Protein AF-0000000072803831 (afdb_homodimer)

pLDDT: mean 96.1, std 8.54, range [33.94, 98.94]

Structure (mmCIF, N/CA/C/O backbone):
data_AF-0000000072803831-model_v1
#
loop_
_entity.id
_entity.type
_entity.pdbx_description
1 polymer 'Phosphoribosyl-ATP pyrophosphatase'
#
loop_
_atom_site.group_PDB
_atom_site.id
_atom_site.type_symbol
_atom_site.label_atom_id
_atom_site.label_alt_id
_atom_site.label_comp_id
_atom_site.label_asym_id
_atom_site.label_entity_id
_atom_site.label_seq_id
_atom_site.pdbx_PDB_ins_code
_atom_site.Cartn_x
_atom_site.Cartn_y
_atom_site.Cartn_z
_atom_site.occupancy
_atom_site.B_iso_or_equiv
_atom_site.auth_seq_id
_atom_site.auth_comp_id
_atom_site.auth_asym_id
_atom_site.auth_atom_id
_atom_site.pdbx_PDB_model_num
ATOM 1 N N . MET A 1 1 ? -7.41 8.625 -17.062 1 33.94 1 MET A N 1
ATOM 2 C CA . MET A 1 1 ? -7.566 7.527 -16.109 1 33.94 1 MET A CA 1
ATOM 3 C C . MET A 1 1 ? -6.41 7.496 -15.125 1 33.94 1 MET A C 1
ATOM 5 O O . MET A 1 1 ? -6.613 7.266 -13.93 1 33.94 1 MET A O 1
ATOM 9 N N . ASP A 1 2 ? -5.031 7.48 -16.078 1 48.78 2 ASP A N 1
ATOM 10 C CA . ASP A 1 2 ? -3.848 6.91 -15.43 1 48.78 2 ASP A CA 1
ATOM 11 C C . ASP A 1 2 ? -3.475 7.699 -14.172 1 48.78 2 ASP A C 1
ATOM 13 O O . ASP A 1 2 ? -2.936 7.137 -13.219 1 48.78 2 ASP A O 1
ATOM 17 N N . GLU A 1 3 ? -3.475 9.047 -13.773 1 76.81 3 GLU A N 1
ATOM 18 C CA . GLU A 1 3 ? -2.469 9.289 -12.742 1 76.81 3 GLU A CA 1
ATOM 19 C C . GLU A 1 3 ? -3.109 9.391 -11.359 1 76.81 3 GLU A C 1
ATOM 21 O O . GLU A 1 3 ? -3.174 10.469 -10.773 1 76.81 3 GLU A O 1
ATOM 26 N N . THR A 1 4 ? -3.73 8.203 -10.914 1 88.31 4 THR A N 1
ATOM 27 C CA . THR A 1 4 ? -4.484 8.172 -9.664 1 88.31 4 THR A CA 1
ATOM 28 C C . THR A 1 4 ? -3.582 8.523 -8.477 1 88.31 4 THR A C 1
ATOM 30 O O . THR A 1 4 ? -3.912 9.391 -7.676 1 88.31 4 THR A O 1
ATOM 33 N N . LEU A 1 5 ? -2.42 7.984 -8.438 1 94.69 5 LEU A N 1
ATOM 34 C CA . LEU A 1 5 ? -1.525 8.219 -7.309 1 94.69 5 LEU A CA 1
ATOM 35 C C . LEU A 1 5 ? -0.997 9.648 -7.316 1 94.69 5 LEU A C 1
ATOM 37 O O . LEU A 1 5 ? -0.894 10.281 -6.266 1 94.69 5 LEU A O 1
ATOM 41 N N . GLU A 1 6 ? -0.727 10.109 -8.469 1 94.56 6 GLU A N 1
ATOM 42 C CA . GLU A 1 6 ? -0.228 11.477 -8.594 1 94.56 6 GLU A CA 1
ATOM 43 C C . GLU A 1 6 ? -1.273 12.492 -8.141 1 94.56 6 GLU A C 1
ATOM 45 O O . GLU A 1 6 ? -0.954 13.445 -7.426 1 94.56 6 GLU A O 1
ATOM 50 N N . GLU A 1 7 ? -2.434 12.305 -8.578 1 94.94 7 GLU A N 1
ATOM 51 C CA . GLU A 1 7 ? -3.514 13.211 -8.203 1 94.94 7 GLU A CA 1
ATOM 52 C C . GLU A 1 7 ? -3.783 13.164 -6.703 1 94.94 7 GLU A C 1
ATOM 54 O O . GLU A 1 7 ? -3.975 14.195 -6.066 1 94.94 7 GLU A O 1
ATOM 59 N N . LEU A 1 8 ? -3.824 11.969 -6.234 1 96.81 8 LEU A N 1
ATOM 60 C CA . LEU A 1 8 ? -4.07 11.805 -4.809 1 96.81 8 LEU A CA 1
ATOM 61 C C . LEU A 1 8 ? -2.953 12.438 -3.984 1 96.81 8 LEU A C 1
ATOM 63 O O . LEU A 1 8 ? -3.217 13.102 -2.977 1 96.81 8 LEU A O 1
ATOM 67 N N . PHE A 1 9 ? -1.71 12.266 -4.41 1 97.69 9 PHE A N 1
ATOM 68 C CA . PHE A 1 9 ? -0.583 12.852 -3.693 1 97.69 9 PHE A CA 1
ATOM 69 C C . PHE A 1 9 ? -0.643 14.367 -3.738 1 97.69 9 PHE A C 1
ATOM 71 O O . PHE A 1 9 ? -0.333 15.039 -2.748 1 97.69 9 PHE A O 1
ATOM 78 N N . ALA A 1 10 ? -1.049 14.883 -4.844 1 97.62 10 ALA A N 1
ATOM 79 C CA . ALA A 1 10 ? -1.198 16.328 -4.969 1 97.62 10 ALA A CA 1
ATOM 80 C C . ALA A 1 10 ? -2.24 16.859 -3.986 1 97.62 10 ALA A C 1
ATOM 82 O O . ALA A 1 10 ? -2.057 17.938 -3.395 1 97.62 10 ALA A O 1
ATOM 83 N N . VAL A 1 11 ? -3.291 16.156 -3.85 1 97.5 11 VAL A N 1
ATOM 84 C CA . VAL A 1 11 ? -4.328 16.531 -2.896 1 97.5 11 VAL A CA 1
ATOM 85 C C . VAL A 1 11 ? -3.764 16.5 -1.478 1 97.5 11 VAL A C 1
ATOM 87 O O . VAL A 1 11 ? -3.994 17.422 -0.69 1 97.5 11 VAL A O 1
ATOM 90 N N . ILE A 1 12 ? -3.051 15.477 -1.126 1 98.31 12 ILE A N 1
ATOM 91 C CA . ILE A 1 12 ? -2.449 15.312 0.193 1 98.31 12 ILE A CA 1
ATOM 92 C C . ILE A 1 12 ? -1.507 16.484 0.476 1 98.31 12 ILE A C 1
ATOM 94 O O . ILE A 1 12 ? -1.551 17.078 1.556 1 98.31 12 ILE A O 1
ATOM 98 N N . GLU A 1 13 ? -0.724 16.844 -0.528 1 98.5 13 GLU A N 1
ATOM 99 C CA . GLU A 1 13 ? 0.199 17.969 -0.377 1 98.5 13 GLU A CA 1
ATOM 100 C C . GLU A 1 13 ? -0.554 19.281 -0.178 1 98.5 13 GLU A C 1
ATOM 102 O O . GLU A 1 13 ? -0.141 20.125 0.621 1 98.5 13 GLU A O 1
ATOM 107 N N . ASP A 1 14 ? -1.568 19.391 -0.88 1 98.44 14 ASP A N 1
ATOM 108 C CA . ASP A 1 14 ? -2.396 20.578 -0.734 1 98.44 14 ASP A CA 1
ATOM 109 C C . ASP A 1 14 ? -2.98 20.672 0.674 1 98.44 14 ASP A C 1
ATOM 111 O O . ASP A 1 14 ? -2.982 21.75 1.278 1 98.44 14 ASP A O 1
ATOM 115 N N . ARG A 1 15 ? -3.488 19.578 1.161 1 98.38 15 ARG A N 1
ATOM 116 C CA . ARG A 1 15 ? -4.078 19.547 2.496 1 98.38 15 ARG A CA 1
ATOM 117 C C . ARG A 1 15 ? -3.025 19.828 3.564 1 98.38 15 ARG A C 1
ATOM 119 O O . ARG A 1 15 ? -3.326 20.406 4.605 1 98.38 15 ARG A O 1
ATOM 126 N N . LYS A 1 16 ? -1.869 19.359 3.344 1 98.25 16 LYS A N 1
ATOM 127 C CA . LYS A 1 16 ? -0.747 19.641 4.238 1 98.25 16 LYS A CA 1
ATOM 128 C C . LYS A 1 16 ? -0.465 21.125 4.32 1 98.25 16 LYS A C 1
ATOM 130 O O . LYS A 1 16 ? -0.16 21.656 5.395 1 98.25 16 LYS A O 1
ATOM 135 N N . GLU A 1 17 ? -0.587 21.719 3.205 1 98.25 17 GLU A N 1
ATOM 136 C CA . GLU A 1 17 ? -0.246 23.141 3.109 1 98.25 17 GLU A CA 1
ATOM 137 C C . GLU A 1 17 ? -1.381 24.016 3.631 1 98.25 17 GLU A C 1
ATOM 139 O O . GLU A 1 17 ? -1.143 24.969 4.363 1 98.25 17 GLU A O 1
ATOM 144 N N . THR A 1 18 ? -2.621 23.656 3.305 1 98.38 18 THR A N 1
ATOM 145 C CA . THR A 1 18 ? -3.748 24.547 3.553 1 98.38 18 THR A CA 1
ATOM 146 C C . THR A 1 18 ? -4.438 24.188 4.867 1 98.38 18 THR A C 1
ATOM 148 O O . THR A 1 18 ? -5.176 25 5.426 1 98.38 18 THR A O 1
ATOM 151 N N . LEU A 1 19 ? -4.418 23 5.344 1 98 19 LEU A N 1
ATOM 152 C CA . LEU A 1 19 ? -4.938 22.469 6.602 1 98 19 LEU A CA 1
ATOM 153 C C . LEU A 1 19 ? -6.395 22.875 6.801 1 98 19 LEU A C 1
ATOM 155 O O . LEU A 1 19 ? -6.758 23.406 7.855 1 98 19 LEU A O 1
ATOM 159 N N . PRO A 1 20 ? -7.191 22.562 5.836 1 97.62 20 PRO A N 1
ATOM 160 C CA . PRO A 1 20 ? -8.594 22.922 6.039 1 97.62 20 PRO A CA 1
ATOM 161 C C . PRO A 1 20 ? -9.219 22.188 7.23 1 97.62 20 PRO A C 1
ATOM 163 O O . PRO A 1 20 ? -8.914 21.016 7.477 1 97.62 20 PRO A O 1
ATOM 166 N N . GLU A 1 21 ? -10.109 22.75 8.031 1 95.19 21 GLU A N 1
ATOM 167 C CA . GLU A 1 21 ? -10.648 22.266 9.297 1 95.19 21 GLU A CA 1
ATOM 168 C C . GLU A 1 21 ? -11.453 20.984 9.102 1 95.19 21 GLU A C 1
ATOM 170 O O . GLU A 1 21 ? -11.406 20.078 9.938 1 95.19 21 GLU A O 1
ATOM 175 N N . ASP A 1 22 ? -12.133 20.734 8.016 1 94.5 22 ASP A N 1
ATOM 176 C CA . ASP A 1 22 ? -13.008 19.578 7.844 1 94.5 22 ASP A CA 1
ATOM 177 C C . ASP A 1 22 ? -12.352 18.516 6.957 1 94.5 22 ASP A C 1
ATOM 179 O O . ASP A 1 22 ? -13.039 17.703 6.344 1 94.5 22 ASP A O 1
ATOM 183 N N . SER A 1 23 ? -11.062 18.562 7.066 1 95.69 23 SER A N 1
ATOM 184 C CA . SER A 1 23 ? -10.32 17.625 6.234 1 95.69 23 SER A CA 1
ATOM 185 C C . SER A 1 23 ? -9.68 16.531 7.078 1 95.69 23 SER A C 1
ATOM 187 O O . SER A 1 23 ? -8.883 16.828 7.977 1 95.69 23 SER A O 1
ATOM 189 N N . TYR A 1 24 ? -10.039 15.32 6.777 1 97.12 24 TYR A N 1
ATOM 190 C CA . TYR A 1 24 ? -9.414 14.18 7.438 1 97.12 24 TYR A CA 1
ATOM 191 C C . TYR A 1 24 ? -7.906 14.18 7.227 1 97.12 24 TYR A C 1
ATOM 193 O O . TYR A 1 24 ? -7.141 13.977 8.172 1 97.12 24 TYR A O 1
ATOM 201 N N . THR A 1 25 ? -7.477 14.43 5.977 1 98 25 THR A N 1
ATOM 202 C CA . THR A 1 25 ? -6.051 14.469 5.66 1 98 25 THR A CA 1
ATOM 203 C C . THR A 1 25 ? -5.344 15.539 6.488 1 98 25 THR A C 1
ATOM 205 O O . THR A 1 25 ? -4.289 15.281 7.066 1 98 25 THR A O 1
ATOM 208 N N . ALA A 1 26 ? -5.922 16.703 6.531 1 98.06 26 ALA A N 1
ATOM 209 C CA . ALA A 1 26 ? -5.336 17.797 7.316 1 98.06 26 ALA A CA 1
ATOM 210 C C . ALA A 1 26 ? -5.199 17.391 8.781 1 98.06 26 ALA A C 1
ATOM 212 O O . ALA A 1 26 ? -4.211 17.734 9.438 1 98.06 26 ALA A O 1
ATOM 213 N N . SER A 1 27 ? -6.188 16.625 9.297 1 98.25 27 SER A N 1
ATOM 214 C CA . SER A 1 27 ? -6.168 16.234 10.703 1 98.25 27 SER A CA 1
ATOM 215 C C . SER A 1 27 ? -5.004 15.289 10.992 1 98.25 27 SER A C 1
ATOM 217 O O . SER A 1 27 ? -4.5 15.242 12.117 1 98.25 27 SER A O 1
ATOM 219 N N . LEU A 1 28 ? -4.566 14.547 9.992 1 98.25 28 LEU A N 1
ATOM 220 C CA . LEU A 1 28 ? 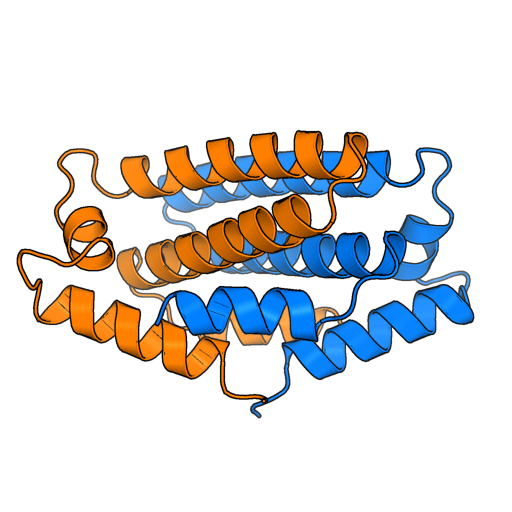-3.43 13.648 10.172 1 98.25 28 LEU A CA 1
ATOM 221 C C . LEU A 1 28 ? -2.137 14.438 10.336 1 98.25 28 LEU A C 1
ATOM 223 O O . LEU A 1 28 ? -1.258 14.047 11.109 1 98.25 28 LEU A O 1
ATOM 227 N N . PHE A 1 29 ? -2.084 15.555 9.695 1 98.31 29 PHE A N 1
ATOM 228 C CA . PHE A 1 29 ? -0.875 16.375 9.742 1 98.31 29 PHE A CA 1
ATOM 229 C C . PHE A 1 29 ? -0.816 17.188 11.023 1 98.31 29 PHE A C 1
ATOM 231 O O . PHE A 1 29 ? 0.261 17.609 11.453 1 98.31 29 PHE A O 1
ATOM 238 N N . THR A 1 30 ? -2.021 17.344 11.578 1 97.94 30 THR A N 1
ATOM 239 C CA . THR A 1 30 ? -2.064 18.172 12.773 1 97.94 30 THR A CA 1
ATOM 240 C C . THR A 1 30 ? -2.285 17.328 14.023 1 97.94 30 THR A C 1
ATOM 242 O O . THR A 1 30 ? -2.371 17.844 15.133 1 97.94 30 THR A O 1
ATOM 245 N N . HIS A 1 31 ? -2.383 16.031 13.812 1 97.75 31 HIS A N 1
ATOM 246 C CA . HIS A 1 31 ? -2.629 15.133 14.93 1 97.75 31 HIS A CA 1
ATOM 247 C C . HIS A 1 31 ? -1.543 15.266 15.992 1 97.75 31 HIS A C 1
ATOM 249 O O . HIS A 1 31 ? -0.361 15.398 15.664 1 97.75 31 HIS A O 1
ATOM 255 N N . GLU A 1 32 ? -1.923 15.141 17.234 1 97.88 3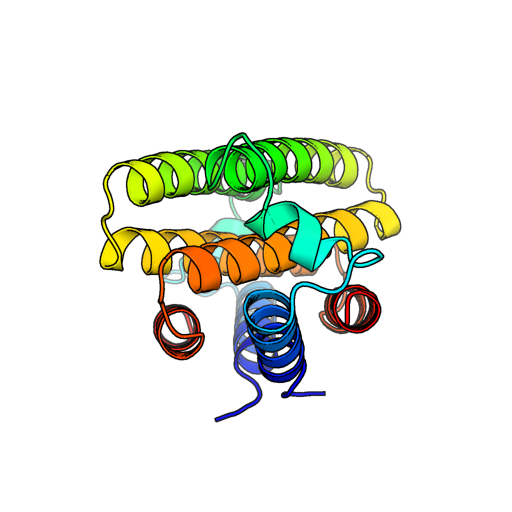2 GLU A N 1
ATOM 256 C CA . GLU A 1 32 ? -0.998 15.328 18.344 1 97.88 32 GLU A CA 1
ATOM 257 C C . GLU A 1 32 ? 0.069 14.234 18.375 1 97.88 32 GLU A C 1
ATOM 259 O O . GLU A 1 32 ? 1.189 14.469 18.828 1 97.88 32 GLU A O 1
ATOM 264 N N . LYS A 1 33 ? -0.188 13.055 17.844 1 98.06 33 LYS A N 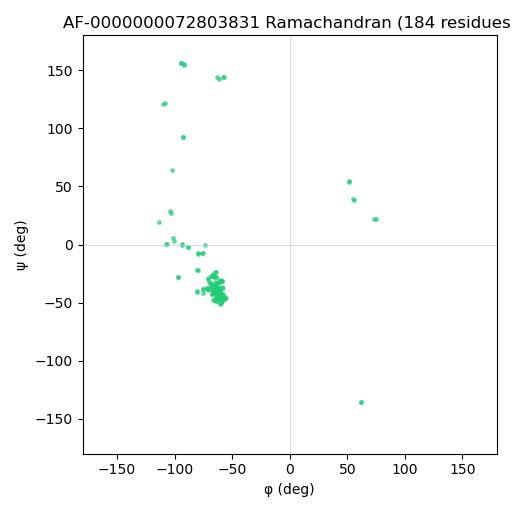1
ATOM 265 C CA . LYS A 1 33 ? 0.75 11.938 17.828 1 98.06 33 LYS A CA 1
ATOM 266 C C . LYS A 1 33 ? 1.783 12.102 16.719 1 98.06 33 LYS A C 1
ATOM 268 O O . LYS A 1 33 ? 2.715 11.305 16.609 1 98.06 33 LYS A O 1
ATOM 273 N N . GLY A 1 34 ? 1.555 13.094 15.891 1 96.88 34 GLY A N 1
ATOM 274 C CA . GLY A 1 34 ? 2.443 13.242 14.742 1 96.88 34 GLY A CA 1
ATOM 275 C C . GLY A 1 34 ? 2.414 12.055 13.805 1 96.88 34 GLY A C 1
ATOM 276 O O . GLY A 1 34 ? 1.341 11.539 13.477 1 96.88 34 GLY A O 1
ATOM 277 N N . GLU A 1 35 ? 3.611 11.625 13.375 1 97.94 35 GLU A N 1
ATOM 278 C CA . GLU A 1 35 ? 3.727 10.531 12.414 1 97.94 35 GLU A CA 1
ATOM 279 C C . GLU A 1 35 ? 3.201 9.227 12.992 1 97.94 35 GLU A C 1
ATOM 281 O O . GLU A 1 35 ? 2.791 8.328 12.242 1 97.94 35 GLU A O 1
ATOM 286 N N . ASN A 1 36 ? 3.188 9.102 14.344 1 98.69 36 ASN A N 1
ATOM 287 C CA . ASN A 1 36 ? 2.688 7.879 14.969 1 98.69 36 ASN A CA 1
ATOM 288 C C . ASN A 1 36 ? 1.229 7.617 14.602 1 98.69 36 ASN A C 1
ATOM 290 O O . ASN A 1 36 ? 0.804 6.465 14.516 1 98.69 36 ASN A O 1
ATOM 294 N N . ALA A 1 37 ? 0.483 8.656 14.398 1 98.62 37 ALA A N 1
ATOM 295 C CA . ALA A 1 37 ? -0.92 8.5 14.031 1 98.62 37 ALA A CA 1
ATOM 296 C C . ALA A 1 37 ? -1.058 7.746 12.711 1 98.62 37 ALA A C 1
ATOM 298 O O . ALA A 1 37 ? -1.866 6.824 12.594 1 98.62 37 ALA A O 1
ATOM 299 N N . VAL A 1 38 ? -0.255 8.109 11.789 1 98.88 38 VAL A N 1
ATOM 300 C CA . VAL A 1 38 ? -0.316 7.504 10.461 1 98.88 38 VAL A CA 1
ATOM 301 C C . VAL A 1 38 ? 0.281 6.102 10.508 1 98.88 38 VAL A C 1
ATOM 303 O O . VAL A 1 38 ? -0.244 5.176 9.883 1 98.88 38 VAL A O 1
ATOM 306 N N . LEU A 1 39 ? 1.349 5.91 11.273 1 98.88 39 LEU A N 1
ATOM 307 C CA . LEU A 1 39 ? 1.989 4.605 11.391 1 98.88 39 LEU A CA 1
ATOM 308 C C . LEU A 1 39 ? 1.069 3.609 12.086 1 98.88 39 LEU A C 1
ATOM 310 O O . LEU A 1 39 ? 1.011 2.438 11.703 1 98.88 39 LEU A O 1
ATOM 314 N N . GLU A 1 40 ? 0.393 4.047 13.109 1 98.88 40 GLU A N 1
ATOM 315 C CA . GLU A 1 40 ? -0.598 3.207 13.773 1 98.88 40 GLU A CA 1
ATOM 316 C C . GLU A 1 40 ? -1.703 2.787 12.812 1 98.88 40 GLU A C 1
ATOM 318 O O . GLU A 1 40 ? -2.121 1.627 12.805 1 98.88 40 GLU A O 1
ATOM 323 N N . LYS A 1 41 ? -2.168 3.695 12.008 1 98.81 41 LYS A N 1
ATOM 324 C CA . LYS A 1 41 ? -3.215 3.371 11.047 1 98.81 41 LYS A CA 1
ATOM 325 C C . LYS A 1 41 ? -2.73 2.328 10.039 1 98.81 41 LYS A C 1
ATOM 327 O O . LYS A 1 41 ? -3.484 1.43 9.656 1 98.81 41 LYS A O 1
ATOM 332 N N . LEU A 1 42 ? -1.507 2.463 9.609 1 98.88 42 LEU A N 1
ATOM 333 C CA . LEU A 1 42 ? -0.956 1.484 8.68 1 98.88 42 LEU A CA 1
ATOM 334 C C . LEU A 1 42 ? -0.956 0.089 9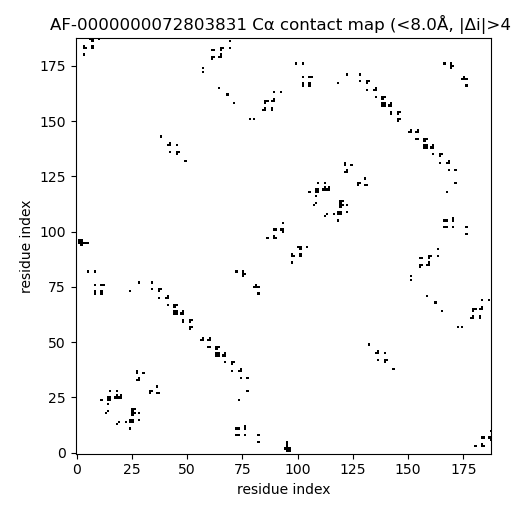.297 1 98.88 42 LEU A C 1
ATOM 336 O O . LEU A 1 42 ? -1.268 -0.894 8.617 1 98.88 42 LEU A O 1
ATOM 340 N N . GLY A 1 43 ? -0.577 0.003 10.531 1 98.81 43 GLY A N 1
ATOM 341 C CA . GLY A 1 43 ? -0.663 -1.274 11.219 1 98.81 43 GLY A CA 1
ATOM 342 C C . GLY A 1 43 ? -2.078 -1.812 11.305 1 98.81 43 GLY A C 1
ATOM 343 O O . GLY A 1 43 ? -2.316 -2.992 11.039 1 98.81 43 GLY A O 1
ATOM 344 N N . GLU A 1 44 ? -3.002 -0.962 11.68 1 98.88 44 GLU A N 1
ATOM 345 C CA . GLU A 1 44 ? -4.406 -1.338 11.797 1 98.88 44 GLU A CA 1
ATOM 346 C C . GLU A 1 44 ? -4.965 -1.819 10.461 1 98.88 44 GLU A C 1
ATOM 348 O O . GLU A 1 44 ? -5.566 -2.893 10.383 1 98.88 44 GLU A O 1
ATOM 353 N N . GLU A 1 45 ? -4.75 -1.019 9.453 1 98.81 45 GLU A N 1
ATOM 354 C CA . GLU A 1 45 ? -5.309 -1.36 8.148 1 98.81 45 GLU A CA 1
ATOM 355 C C . GLU A 1 45 ? -4.699 -2.648 7.605 1 98.81 45 GLU A C 1
ATOM 357 O O . GLU A 1 45 ? -5.371 -3.416 6.914 1 98.81 45 GLU A O 1
ATOM 362 N N . THR A 1 46 ? -3.41 -2.875 7.879 1 98.88 46 THR A N 1
ATOM 363 C CA . THR A 1 46 ? -2.787 -4.125 7.461 1 98.88 46 THR A CA 1
ATOM 364 C C . THR A 1 46 ? -3.479 -5.32 8.117 1 98.88 46 THR A C 1
ATOM 366 O O . THR A 1 46 ? -3.773 -6.316 7.453 1 98.88 46 THR A O 1
ATOM 369 N N . THR A 1 47 ? -3.738 -5.203 9.398 1 98.88 47 THR A N 1
ATOM 370 C CA . THR A 1 47 ? -4.453 -6.258 10.109 1 98.88 47 THR A CA 1
ATOM 371 C C . THR A 1 47 ? -5.844 -6.465 9.516 1 98.88 47 THR A C 1
ATOM 373 O O . THR A 1 47 ? -6.266 -7.602 9.281 1 98.88 47 THR A O 1
ATOM 376 N N . GLU A 1 48 ? -6.508 -5.359 9.266 1 98.94 48 GLU A N 1
ATOM 377 C CA . GLU A 1 48 ? -7.848 -5.445 8.695 1 98.94 48 GLU A CA 1
ATOM 378 C C . GLU A 1 48 ? -7.812 -6.055 7.297 1 98.94 48 GLU A C 1
ATOM 380 O O . GLU A 1 48 ? -8.734 -6.777 6.906 1 98.94 48 GLU A O 1
ATOM 385 N N . LEU A 1 49 ? -6.828 -5.762 6.531 1 98.94 49 LEU A N 1
ATOM 386 C CA . LEU A 1 49 ? -6.656 -6.359 5.211 1 98.94 49 LEU A CA 1
ATOM 387 C C . LEU A 1 49 ? -6.504 -7.875 5.32 1 98.94 49 LEU A C 1
ATOM 389 O O . LEU A 1 49 ? -7.105 -8.617 4.543 1 98.94 49 LEU A O 1
ATOM 393 N N . VAL A 1 50 ? -5.66 -8.328 6.266 1 98.88 50 VAL A N 1
ATOM 394 C CA . VAL A 1 50 ? -5.438 -9.75 6.473 1 98.88 50 VAL A CA 1
ATOM 395 C C . VAL A 1 50 ? -6.766 -10.445 6.773 1 98.88 50 VAL A C 1
ATOM 397 O O . VAL A 1 50 ? -7.09 -11.469 6.168 1 98.88 50 VAL A O 1
ATOM 400 N N . LEU A 1 51 ? -7.52 -9.844 7.656 1 98.88 51 LEU A N 1
ATOM 401 C CA . LEU A 1 51 ? -8.812 -10.414 8.031 1 98.88 51 LEU A CA 1
ATOM 402 C C . LEU A 1 51 ? -9.758 -10.438 6.836 1 98.88 51 LEU A C 1
ATOM 404 O O . LEU A 1 51 ? -10.43 -11.438 6.59 1 98.88 51 LEU A O 1
ATOM 408 N N . ALA A 1 52 ? -9.828 -9.344 6.109 1 98.88 52 ALA A N 1
ATOM 409 C CA . ALA A 1 52 ? -10.695 -9.258 4.934 1 98.88 52 ALA A CA 1
ATOM 410 C C . ALA A 1 52 ? -10.328 -10.328 3.904 1 98.88 52 ALA A C 1
ATOM 412 O O . ALA A 1 52 ? -11.211 -10.945 3.303 1 98.88 52 ALA A O 1
ATOM 413 N N . ALA A 1 53 ? -9.023 -10.492 3.654 1 98.81 53 ALA A N 1
ATOM 414 C CA . ALA A 1 53 ? -8.547 -11.484 2.699 1 98.81 53 ALA A CA 1
ATOM 415 C C . ALA A 1 53 ? -8.953 -12.891 3.119 1 98.81 53 ALA A C 1
ATOM 417 O O . ALA A 1 53 ? -9.469 -13.664 2.307 1 98.81 53 ALA A O 1
ATOM 418 N N . LYS A 1 54 ? -8.781 -13.203 4.395 1 98.75 54 LYS A N 1
ATOM 419 C CA . LYS A 1 54 ? -9.102 -14.531 4.91 1 98.75 54 LYS A CA 1
ATOM 420 C C . LYS A 1 54 ? -10.602 -14.781 4.895 1 98.75 54 LYS A C 1
ATOM 422 O O . LYS A 1 54 ? -11.047 -15.922 4.738 1 98.75 54 LYS A O 1
ATOM 427 N N . ASP A 1 55 ? -11.367 -13.727 4.984 1 98.5 55 ASP A N 1
ATOM 428 C CA . ASP A 1 55 ? -12.828 -13.836 4.965 1 98.5 55 ASP A CA 1
ATOM 429 C C . ASP A 1 55 ? -13.359 -13.789 3.535 1 98.5 55 ASP A C 1
ATOM 431 O O . ASP A 1 55 ? -14.57 -13.852 3.316 1 98.5 55 ASP A O 1
ATOM 435 N N . ASP A 1 56 ? -12.508 -13.633 2.621 1 98 56 ASP A N 1
ATOM 436 C CA . ASP A 1 56 ? -12.852 -13.516 1.207 1 98 56 ASP A CA 1
ATOM 437 C C . ASP A 1 56 ? -13.859 -12.391 0.974 1 98 56 ASP A C 1
ATOM 439 O O . ASP A 1 56 ? -14.828 -12.562 0.236 1 98 56 ASP A O 1
ATOM 443 N N . ASP A 1 57 ? -13.688 -11.344 1.67 1 98.38 57 ASP A N 1
ATOM 444 C CA . ASP A 1 57 ? -14.484 -10.133 1.505 1 98.38 57 ASP A CA 1
ATOM 445 C C . ASP A 1 57 ? -13.812 -9.164 0.532 1 98.38 57 ASP A C 1
ATOM 447 O O . ASP A 1 57 ? -13.07 -8.273 0.947 1 98.38 57 ASP A O 1
ATOM 451 N N . HIS A 1 58 ? -14.125 -9.219 -0.705 1 97.94 58 HIS A N 1
ATOM 452 C CA . HIS A 1 58 ? -13.43 -8.516 -1.777 1 97.94 58 HIS A CA 1
ATOM 453 C C . HIS A 1 58 ? -13.578 -7.008 -1.636 1 97.94 58 HIS A C 1
ATOM 455 O O . HIS A 1 58 ? -12.633 -6.258 -1.886 1 97.94 58 HIS A O 1
ATOM 461 N N . ASP A 1 59 ? -14.812 -6.648 -1.225 1 98.12 59 ASP A N 1
ATOM 462 C CA . ASP A 1 59 ? -15.031 -5.219 -1.047 1 98.12 59 ASP A CA 1
ATOM 463 C C . ASP A 1 59 ? -14.125 -4.652 0.045 1 98.12 59 ASP A C 1
ATOM 465 O O . ASP A 1 59 ? -13.523 -3.594 -0.129 1 98.12 59 ASP A O 1
ATOM 469 N N . GLU A 1 60 ? -14.094 -5.371 1.122 1 98.69 60 GLU A N 1
ATOM 470 C CA . GLU A 1 60 ? -13.273 -4.918 2.238 1 98.69 60 GLU A CA 1
ATOM 471 C C . GLU A 1 60 ? -11.781 -4.996 1.898 1 98.69 60 GLU A C 1
ATOM 473 O O . GLU A 1 60 ? -10.992 -4.172 2.359 1 98.69 60 GLU A O 1
ATOM 478 N N . VAL A 1 61 ? -11.344 -5.969 1.107 1 98.88 61 VAL A N 1
ATOM 479 C CA . VAL A 1 61 ? -9.953 -6.055 0.665 1 98.88 61 VAL A CA 1
ATOM 480 C C . VAL A 1 61 ? -9.578 -4.797 -0.116 1 98.88 61 VAL A C 1
ATOM 482 O O . VAL A 1 61 ? -8.562 -4.164 0.162 1 98.88 61 VAL A O 1
ATOM 485 N N . ALA A 1 62 ? -10.414 -4.414 -1.058 1 98.62 62 ALA A N 1
ATOM 486 C CA . ALA A 1 62 ? -10.148 -3.215 -1.847 1 98.62 62 ALA A CA 1
ATOM 487 C C . ALA A 1 62 ? -10.102 -1.974 -0.96 1 98.62 62 ALA A C 1
ATOM 489 O O . ALA A 1 62 ? -9.242 -1.105 -1.141 1 98.62 62 ALA A O 1
ATOM 490 N N . TYR A 1 63 ?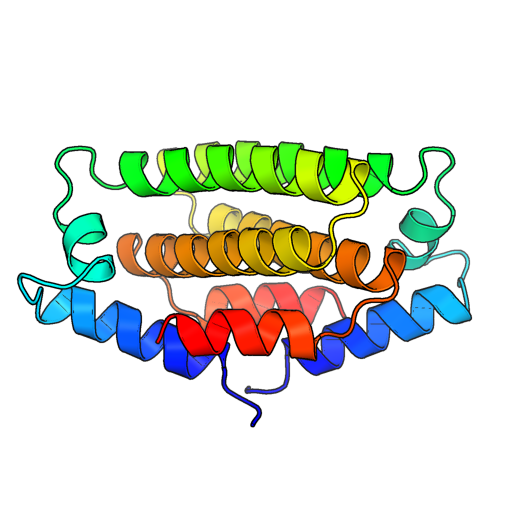 -10.984 -1.956 -0.007 1 98.56 63 TYR A N 1
ATOM 491 C CA . TYR A 1 63 ? -11.094 -0.807 0.885 1 98.56 63 TYR A CA 1
ATOM 492 C C . TYR A 1 63 ? -9.844 -0.668 1.749 1 98.56 63 TYR A C 1
ATOM 494 O O . TYR A 1 63 ? -9.242 0.404 1.808 1 98.56 63 TYR A O 1
ATOM 502 N N . GLU A 1 64 ? -9.406 -1.745 2.346 1 98.88 64 GLU A N 1
ATOM 503 C CA . GLU A 1 64 ? -8.242 -1.698 3.23 1 98.88 64 GLU A CA 1
ATOM 504 C C . GLU A 1 64 ? -6.957 -1.494 2.439 1 98.88 64 GLU A C 1
ATOM 506 O O . GLU A 1 64 ? -6.031 -0.824 2.906 1 98.88 64 GLU A O 1
ATOM 511 N N . ALA A 1 65 ? -6.879 -2.102 1.269 1 98.81 65 ALA A N 1
ATOM 512 C CA . ALA A 1 65 ? -5.723 -1.886 0.405 1 98.81 65 ALA A CA 1
ATOM 513 C C . ALA A 1 65 ? -5.586 -0.413 0.031 1 98.81 65 ALA A C 1
ATOM 515 O O . ALA A 1 65 ? -4.492 0.152 0.1 1 98.81 65 ALA A O 1
ATOM 516 N N . ALA A 1 66 ? -6.695 0.185 -0.278 1 98.31 66 ALA A N 1
ATOM 517 C CA . ALA A 1 66 ? -6.68 1.604 -0.623 1 98.31 66 ALA A CA 1
ATOM 518 C C . ALA A 1 66 ? -6.277 2.457 0.577 1 98.31 66 ALA A C 1
ATOM 520 O O . ALA A 1 66 ? -5.527 3.424 0.435 1 98.31 66 ALA A O 1
ATOM 521 N N . ASP A 1 67 ? -6.797 2.127 1.742 1 98.69 67 ASP A N 1
ATOM 522 C CA . ASP A 1 67 ? -6.461 2.873 2.951 1 98.69 67 ASP A CA 1
ATOM 523 C C . ASP A 1 67 ? -4.969 2.768 3.262 1 98.69 67 ASP A C 1
ATOM 525 O O . ASP A 1 67 ? -4.352 3.738 3.711 1 98.69 67 ASP A O 1
ATOM 529 N N . ILE A 1 68 ? -4.402 1.586 3.01 1 98.88 68 ILE A N 1
ATOM 530 C CA . ILE A 1 68 ? -2.969 1.402 3.215 1 98.88 68 ILE A CA 1
ATOM 531 C C . ILE A 1 68 ? -2.191 2.305 2.26 1 98.88 68 ILE A C 1
ATOM 533 O O . ILE A 1 68 ? -1.302 3.047 2.682 1 98.88 68 ILE A O 1
ATOM 537 N N . VAL A 1 69 ? -2.541 2.299 0.992 1 98.44 69 VAL A N 1
ATOM 538 C CA . VAL A 1 69 ? -1.844 3.117 0.005 1 98.44 69 VAL A CA 1
ATOM 539 C C . VAL A 1 69 ? -2.002 4.594 0.354 1 98.44 69 VAL A C 1
ATOM 541 O O . VAL A 1 69 ? -1.039 5.359 0.29 1 98.44 69 VAL A O 1
ATOM 544 N N . TYR A 1 70 ? -3.164 4.988 0.791 1 98.56 70 TYR A N 1
ATOM 545 C CA . TYR A 1 70 ? -3.436 6.371 1.171 1 98.56 70 TYR A CA 1
ATOM 546 C C . TYR A 1 70 ? -2.521 6.812 2.309 1 98.56 70 TYR A C 1
ATOM 548 O O . TYR A 1 70 ? -1.869 7.855 2.221 1 98.56 70 TYR A O 1
ATOM 556 N N . HIS A 1 71 ? -2.453 6.043 3.32 1 98.88 71 HIS A N 1
ATOM 557 C CA . HIS A 1 71 ? -1.665 6.43 4.484 1 98.88 71 HIS A CA 1
ATOM 558 C C . HIS A 1 71 ? -0.171 6.363 4.188 1 98.88 71 HIS A C 1
ATOM 560 O O . HIS A 1 71 ? 0.616 7.121 4.762 1 98.88 71 HIS A O 1
ATOM 566 N N . LEU A 1 72 ? 0.222 5.461 3.264 1 98.81 72 LEU A N 1
ATOM 567 C CA . LEU A 1 72 ? 1.603 5.469 2.791 1 98.81 72 LEU A CA 1
ATOM 568 C C . LEU A 1 72 ? 1.952 6.809 2.152 1 98.81 72 LEU A C 1
ATOM 570 O O . LEU A 1 72 ? 3.025 7.359 2.408 1 98.81 72 LEU A O 1
ATOM 574 N N . LEU A 1 73 ? 1.073 7.293 1.331 1 98.38 73 LEU A N 1
ATOM 575 C CA . LEU A 1 73 ? 1.307 8.562 0.648 1 98.38 73 LEU A CA 1
ATOM 576 C C . LEU A 1 73 ? 1.367 9.711 1.646 1 98.38 73 LEU A C 1
ATOM 578 O O . LEU A 1 73 ? 2.191 10.617 1.507 1 98.38 73 LEU A O 1
ATOM 582 N N . VAL A 1 74 ? 0.496 9.688 2.641 1 98.81 74 VAL A N 1
ATOM 583 C CA . VAL A 1 74 ? 0.521 10.711 3.688 1 98.81 74 VAL A CA 1
ATOM 584 C C . VAL A 1 74 ? 1.864 10.672 4.41 1 98.81 74 VAL A C 1
ATOM 586 O O . VAL A 1 74 ? 2.463 11.719 4.676 1 98.81 74 VAL A O 1
ATOM 589 N N . LEU A 1 75 ? 2.334 9.461 4.688 1 98.88 75 LEU A N 1
ATOM 590 C CA . LEU A 1 75 ? 3.617 9.305 5.363 1 98.88 75 LEU A CA 1
ATOM 591 C C . LEU A 1 75 ? 4.746 9.906 4.531 1 98.88 75 LEU A C 1
ATOM 593 O O . LEU A 1 75 ? 5.613 10.602 5.066 1 98.88 75 LEU A O 1
ATOM 597 N N . LEU A 1 76 ? 4.75 9.594 3.211 1 98.75 76 LEU A N 1
ATOM 598 C CA . LEU A 1 76 ? 5.758 10.164 2.326 1 98.75 76 LEU A CA 1
ATOM 599 C C . LEU A 1 76 ? 5.738 11.688 2.396 1 98.75 76 LEU A C 1
ATOM 601 O O . LEU A 1 76 ? 6.789 12.32 2.504 1 98.75 76 LEU A O 1
ATOM 605 N N . SER A 1 77 ? 4.562 12.227 2.348 1 98.81 77 SER A N 1
ATOM 606 C CA . SER A 1 77 ? 4.406 13.672 2.422 1 98.81 77 SER A CA 1
ATOM 607 C C . SER A 1 77 ? 4.934 14.219 3.744 1 98.81 77 SER A C 1
ATOM 609 O O . SER A 1 77 ? 5.66 15.219 3.766 1 98.81 77 SER A O 1
ATOM 611 N N . MET A 1 78 ? 4.621 13.547 4.875 1 98.5 78 MET A N 1
ATOM 612 C CA . MET A 1 78 ? 5.074 13.961 6.203 1 98.5 78 MET A CA 1
ATOM 613 C C . MET A 1 78 ? 6.598 14.008 6.27 1 98.5 78 MET A C 1
ATOM 615 O O . MET A 1 78 ? 7.168 14.875 6.93 1 98.5 78 MET A O 1
ATOM 619 N N . LYS A 1 79 ? 7.191 13.125 5.492 1 98.31 79 LYS A N 1
ATOM 620 C CA . LYS A 1 79 ? 8.641 12.969 5.555 1 98.31 79 LYS A CA 1
ATOM 621 C C . LYS A 1 79 ? 9.336 13.828 4.504 1 98.31 79 LYS A C 1
ATOM 623 O O . LYS A 1 79 ? 10.555 13.781 4.359 1 98.31 79 LYS A O 1
ATOM 628 N N . GLY A 1 80 ? 8.547 14.531 3.74 1 98.25 80 GLY A N 1
ATOM 629 C CA . GLY A 1 80 ? 9.117 15.391 2.709 1 98.25 80 GLY A CA 1
ATOM 630 C C . GLY A 1 80 ? 9.633 14.617 1.512 1 98.25 80 GLY A C 1
ATOM 631 O O . GLY A 1 80 ? 10.539 15.078 0.813 1 98.25 80 GLY A O 1
ATOM 632 N N . MET A 1 81 ? 9.148 13.5 1.358 1 98.38 81 MET A N 1
ATOM 633 C CA . MET A 1 81 ? 9.531 12.656 0.227 1 98.38 81 MET A CA 1
ATOM 634 C C . MET A 1 81 ? 8.602 12.875 -0.957 1 98.38 81 MET A C 1
ATOM 636 O O . MET A 1 81 ? 7.434 13.242 -0.776 1 98.38 81 MET A O 1
ATOM 640 N N . SER A 1 82 ? 9.109 12.602 -2.129 1 97.56 82 SER A N 1
ATOM 641 C CA . SER A 1 82 ? 8.305 12.742 -3.336 1 97.56 82 SER A CA 1
ATOM 642 C C . SER A 1 82 ? 7.66 11.422 -3.727 1 97.56 82 SER A C 1
ATOM 644 O O . SER A 1 82 ? 8.133 10.352 -3.336 1 97.56 82 SER A O 1
ATOM 646 N N . LEU A 1 83 ? 6.59 11.547 -4.453 1 96.81 83 LEU A N 1
ATOM 647 C CA . LEU A 1 83 ? 5.945 10.359 -5.004 1 96.81 83 LEU A CA 1
ATOM 648 C C . LEU A 1 83 ? 6.891 9.602 -5.934 1 96.81 83 LEU A C 1
ATOM 650 O O . LEU A 1 83 ? 6.848 8.375 -6.004 1 96.81 83 LEU A O 1
ATOM 654 N N . GLU A 1 84 ? 7.773 10.289 -6.574 1 95.94 84 GLU A N 1
ATOM 655 C CA . GLU A 1 84 ? 8.711 9.703 -7.531 1 95.94 84 GLU A CA 1
ATOM 656 C C . GLU A 1 84 ? 9.633 8.695 -6.855 1 95.94 84 GLU A C 1
ATOM 658 O O . GLU A 1 84 ? 10.039 7.711 -7.477 1 95.94 84 GLU A O 1
ATOM 663 N N . GLU A 1 85 ? 9.938 8.938 -5.629 1 96.88 85 GLU A N 1
ATOM 664 C CA . GLU A 1 85 ? 10.781 8 -4.895 1 96.88 85 GLU A CA 1
ATOM 665 C C . GLU A 1 85 ? 10.109 6.641 -4.758 1 96.88 85 GLU A C 1
ATOM 667 O O . GLU A 1 85 ? 10.758 5.602 -4.914 1 96.88 85 GLU A O 1
ATOM 672 N N . LEU A 1 86 ? 8.82 6.672 -4.473 1 96.81 86 LEU A N 1
ATOM 673 C CA . LEU A 1 86 ? 8.055 5.438 -4.402 1 96.81 86 LEU A CA 1
ATOM 674 C C . LEU A 1 86 ? 7.926 4.797 -5.777 1 96.81 86 LEU A C 1
ATOM 676 O O . LEU A 1 86 ? 8.117 3.586 -5.922 1 96.81 86 LEU A O 1
ATOM 680 N N . GLU A 1 87 ? 7.66 5.625 -6.754 1 95.12 87 GLU A N 1
ATOM 681 C CA . GLU A 1 87 ? 7.453 5.117 -8.109 1 95.12 87 GLU A CA 1
ATOM 682 C C . GLU A 1 87 ? 8.727 4.469 -8.656 1 95.12 87 GLU A C 1
ATOM 684 O O . GLU A 1 87 ? 8.656 3.467 -9.367 1 95.12 87 GLU A O 1
ATOM 689 N N . ALA A 1 88 ? 9.836 5.027 -8.352 1 95.94 88 ALA A N 1
ATOM 690 C CA . ALA A 1 88 ? 11.109 4.473 -8.797 1 95.94 88 ALA A CA 1
ATOM 691 C C . ALA A 1 88 ? 11.328 3.072 -8.227 1 95.94 88 ALA A C 1
ATOM 693 O O . ALA A 1 88 ? 11.773 2.168 -8.938 1 95.94 88 ALA A O 1
ATOM 694 N N . GLU A 1 89 ? 10.961 2.938 -6.977 1 96.69 89 GLU A N 1
ATOM 695 C CA . GLU A 1 89 ? 11.094 1.625 -6.352 1 96.69 89 GLU A CA 1
ATOM 696 C C . GLU A 1 89 ? 10.109 0.623 -6.961 1 96.69 89 GLU A C 1
ATOM 698 O O . GLU A 1 89 ? 10.445 -0.551 -7.133 1 96.69 89 GLU A O 1
ATOM 703 N N . LEU A 1 90 ? 8.914 1.075 -7.305 1 96.38 90 LEU A N 1
ATOM 704 C CA . LEU A 1 90 ? 7.914 0.207 -7.914 1 96.38 90 LEU A CA 1
ATOM 705 C C . LEU A 1 90 ? 8.352 -0.224 -9.312 1 96.38 90 LEU A C 1
ATOM 707 O O . LEU A 1 90 ? 8.117 -1.367 -9.711 1 96.38 90 LEU A O 1
ATOM 711 N N . GLN A 1 91 ? 8.93 0.704 -9.992 1 93.5 91 GLN A N 1
ATOM 712 C CA . GLN A 1 91 ? 9.398 0.404 -11.344 1 93.5 91 GLN A CA 1
ATOM 713 C C . GLN A 1 91 ? 10.5 -0.654 -11.312 1 93.5 91 GLN A C 1
ATOM 715 O O . GLN A 1 91 ? 10.609 -1.469 -12.234 1 93.5 91 GLN A O 1
ATOM 720 N N . ALA A 1 92 ? 11.234 -0.707 -10.234 1 92.62 92 ALA A N 1
ATOM 721 C CA . ALA A 1 92 ? 12.328 -1.657 -10.094 1 92.62 92 ALA A CA 1
ATOM 722 C C . ALA A 1 92 ? 11.812 -3.066 -9.828 1 92.62 92 ALA A C 1
ATOM 724 O O . ALA A 1 92 ? 12.547 -4.043 -9.961 1 92.62 92 ALA A O 1
ATOM 725 N N . ARG A 1 93 ? 10.469 -3.139 -9.617 1 88.06 93 ARG A N 1
ATOM 726 C CA . ARG A 1 93 ? 9.875 -4.438 -9.305 1 88.06 93 ARG A CA 1
ATOM 727 C C . ARG A 1 93 ? 9.211 -5.043 -10.531 1 88.06 93 ARG A C 1
ATOM 729 O O . ARG A 1 93 ? 8.578 -6.102 -10.445 1 88.06 93 ARG A O 1
ATOM 736 N N . ARG A 1 94 ? 9.32 -4.375 -11.609 1 83.12 94 ARG A N 1
ATOM 737 C CA . ARG A 1 94 ? 8.773 -4.902 -12.852 1 83.12 94 ARG A CA 1
ATOM 738 C C . ARG A 1 94 ? 9.672 -5.992 -13.43 1 83.12 94 ARG A C 1
ATOM 740 O O . ARG A 1 94 ? 10.875 -6.008 -13.172 1 83.12 94 ARG A O 1
ATOM 747 N N . MET B 1 1 ? 4.738 8.562 -16.516 1 37.03 1 MET B N 1
ATOM 748 C CA . MET B 1 1 ? 4.879 8.359 -15.078 1 37.03 1 MET B CA 1
ATOM 749 C C . MET B 1 1 ? 3.787 7.43 -14.547 1 37.03 1 MET B C 1
ATOM 751 O O . MET B 1 1 ? 4.043 6.594 -13.68 1 37.03 1 MET B O 1
ATOM 755 N N . ASP B 1 2 ? 2.209 7.711 -15.156 1 51.97 2 ASP B N 1
ATOM 756 C CA . ASP B 1 2 ? 0.88 7.422 -14.625 1 51.97 2 ASP B CA 1
ATOM 757 C C . ASP B 1 2 ? 0.567 5.93 -14.703 1 51.97 2 ASP B C 1
ATOM 759 O O . ASP B 1 2 ? -0.418 5.465 -14.133 1 51.97 2 ASP B O 1
ATOM 763 N N . GLU B 1 3 ? 1.618 5.199 -15.266 1 77.5 3 GLU B N 1
ATOM 764 C CA . GLU B 1 3 ? 1.318 3.85 -15.727 1 77.5 3 GLU B CA 1
ATOM 765 C C . GLU B 1 3 ? 2.055 2.803 -14.898 1 77.5 3 GLU B C 1
ATOM 767 O O . GLU B 1 3 ? 2.02 1.612 -15.219 1 77.5 3 GLU B O 1
ATOM 772 N N . THR B 1 4 ? 2.457 3.32 -13.695 1 88.62 4 THR B N 1
ATOM 773 C CA . THR B 1 4 ? 3.367 2.414 -13 1 88.62 4 THR B CA 1
ATOM 774 C C . THR B 1 4 ? 2.604 1.243 -12.391 1 88.62 4 THR B C 1
ATOM 776 O O . THR B 1 4 ? 2.969 0.083 -12.594 1 88.62 4 THR B O 1
ATOM 779 N N . LEU B 1 5 ? 1.451 1.517 -11.797 1 94.75 5 LEU B N 1
ATOM 780 C CA . LEU B 1 5 ? 0.697 0.454 -11.141 1 94.75 5 LEU B CA 1
ATOM 781 C C . LEU B 1 5 ? 0.086 -0.494 -12.172 1 94.75 5 LEU B C 1
ATOM 783 O O . LEU B 1 5 ? 0.078 -1.71 -11.969 1 94.75 5 LEU B O 1
ATOM 787 N N . GLU B 1 6 ? -0.363 0.073 -13.211 1 94.56 6 GLU B N 1
ATOM 788 C CA . GLU B 1 6 ? -0.956 -0.737 -14.273 1 94.56 6 GLU B CA 1
ATOM 789 C C . GLU B 1 6 ? 0.075 -1.678 -14.891 1 94.56 6 GLU B C 1
ATOM 791 O O . GLU B 1 6 ? -0.208 -2.855 -15.117 1 94.56 6 GLU B O 1
ATOM 796 N N . GLU B 1 7 ? 1.175 -1.158 -15.188 1 94.94 7 GLU B N 1
ATOM 797 C CA . GLU B 1 7 ? 2.238 -1.965 -15.773 1 94.94 7 GLU B CA 1
ATOM 798 C C . GLU B 1 7 ? 2.695 -3.062 -14.82 1 94.94 7 GLU B C 1
ATOM 800 O O . GLU B 1 7 ? 2.902 -4.207 -15.227 1 94.94 7 GLU B O 1
ATOM 805 N N . LEU B 1 8 ? 2.875 -2.645 -13.617 1 96.88 8 LEU B N 1
ATOM 806 C CA . LEU B 1 8 ? 3.307 -3.613 -12.617 1 96.88 8 LEU B CA 1
ATOM 807 C C . LEU B 1 8 ? 2.268 -4.715 -12.438 1 96.88 8 LEU B C 1
ATOM 809 O O . LEU B 1 8 ? 2.617 -5.891 -12.336 1 96.88 8 LEU B O 1
ATOM 813 N N . PHE B 1 9 ? 0.998 -4.355 -12.414 1 97.69 9 PHE B N 1
ATOM 814 C CA . PHE B 1 9 ? -0.063 -5.348 -12.266 1 97.69 9 PHE B CA 1
ATOM 815 C C . PHE B 1 9 ? -0.1 -6.285 -13.469 1 97.69 9 PHE B C 1
ATOM 817 O O . PHE B 1 9 ? -0.32 -7.488 -13.312 1 97.69 9 PHE B O 1
ATOM 824 N N . ALA B 1 10 ? 0.129 -5.746 -14.609 1 97.69 10 ALA B N 1
ATOM 825 C CA . ALA B 1 10 ? 0.175 -6.574 -15.812 1 97.69 10 ALA B CA 1
ATOM 826 C C . ALA B 1 10 ? 1.299 -7.602 -15.734 1 97.69 10 ALA B C 1
ATOM 828 O O . ALA B 1 10 ? 1.129 -8.75 -16.141 1 97.69 10 ALA B O 1
ATOM 829 N N . VAL B 1 11 ? 2.404 -7.188 -15.242 1 97.56 11 VAL B N 1
ATOM 830 C CA . VAL B 1 11 ? 3.531 -8.094 -15.055 1 97.56 11 VAL B CA 1
ATOM 831 C C . VAL B 1 11 ? 3.152 -9.195 -14.062 1 97.56 11 VAL B C 1
ATOM 833 O O . VAL B 1 11 ? 3.424 -10.375 -14.297 1 97.56 11 VAL B O 1
ATOM 836 N N . ILE B 1 12 ? 2.555 -8.844 -12.961 1 98.31 12 ILE B N 1
ATOM 837 C CA . ILE B 1 12 ? 2.135 -9.781 -11.93 1 98.31 12 ILE B CA 1
ATOM 838 C C . ILE B 1 12 ? 1.169 -10.805 -12.523 1 98.31 12 ILE B C 1
ATOM 840 O O . ILE B 1 12 ? 1.313 -12.008 -12.305 1 98.31 12 ILE B O 1
ATOM 844 N N . GLU B 1 13 ? 0.245 -10.312 -13.344 1 98.5 13 GLU B N 1
ATOM 845 C CA . GLU B 1 13 ? -0.716 -11.203 -13.984 1 98.5 13 GLU B CA 1
ATOM 846 C C . GLU B 1 13 ? -0.022 -12.148 -14.961 1 98.5 13 GLU B C 1
ATOM 848 O O . GLU B 1 13 ? -0.38 -13.328 -15.047 1 98.5 13 GLU B O 1
ATOM 853 N N . ASP B 1 14 ? 0.883 -11.633 -15.625 1 98.44 14 ASP B N 1
ATOM 854 C CA . ASP B 1 14 ? 1.652 -12.461 -16.547 1 98.44 14 ASP B CA 1
ATOM 855 C C . ASP B 1 14 ? 2.402 -13.562 -15.805 1 98.44 14 ASP B C 1
ATOM 857 O O . ASP B 1 14 ? 2.42 -14.711 -16.25 1 98.44 14 ASP B O 1
ATOM 861 N N . ARG B 1 15 ? 3.033 -13.188 -14.711 1 98.38 15 ARG B N 1
ATOM 862 C CA . ARG B 1 15 ? 3.787 -14.156 -13.93 1 98.38 15 ARG B CA 1
ATOM 863 C C . ARG B 1 15 ? 2.863 -15.211 -13.328 1 98.38 15 ARG B C 1
ATOM 865 O O . ARG B 1 15 ? 3.258 -16.375 -13.164 1 98.38 15 ARG B O 1
ATOM 872 N N . LYS B 1 16 ? 1.723 -14.82 -12.969 1 98.25 16 LYS B N 1
ATOM 873 C CA . LYS B 1 16 ? 0.709 -15.742 -12.469 1 98.25 16 LYS B CA 1
ATOM 874 C C . LYS B 1 16 ? 0.351 -16.781 -13.523 1 98.25 16 LYS B C 1
ATOM 876 O O . LYS B 1 16 ? 0.158 -17.969 -13.203 1 98.25 16 LYS B O 1
ATOM 881 N N . GLU B 1 17 ? 0.296 -16.297 -14.688 1 98.25 17 GLU B N 1
ATOM 882 C CA . GLU B 1 17 ? -0.137 -17.156 -15.789 1 98.25 17 GLU B CA 1
ATOM 883 C C . GLU B 1 17 ? 1.001 -18.047 -16.281 1 98.25 17 GLU B C 1
ATOM 885 O O . GLU B 1 17 ? 0.801 -19.25 -16.516 1 98.25 17 GLU B O 1
ATOM 890 N N . THR B 1 18 ? 2.201 -17.5 -16.359 1 98.38 18 THR B N 1
ATOM 891 C CA . THR B 1 18 ? 3.295 -18.203 -17.031 1 98.38 18 THR B CA 1
ATOM 892 C C . THR B 1 18 ? 4.164 -18.938 -16.016 1 98.38 18 THR B C 1
ATOM 894 O O . THR B 1 18 ? 4.914 -19.844 -16.375 1 98.38 18 THR B O 1
ATOM 897 N N . LEU B 1 19 ? 4.281 -18.531 -14.797 1 98 19 LEU B N 1
ATOM 898 C CA . LEU B 1 19 ? 4.984 -19.125 -13.664 1 98 19 LEU B CA 1
ATOM 899 C C . LEU B 1 19 ? 6.43 -19.453 -14.031 1 98 19 LEU B C 1
ATOM 901 O O . LEU B 1 19 ? 6.891 -20.578 -13.812 1 98 19 LEU B O 1
ATOM 905 N N . PRO B 1 20 ? 7.113 -18.469 -14.508 1 97.62 20 PRO B N 1
ATOM 906 C CA . PRO B 1 20 ? 8.516 -18.75 -14.828 1 97.62 20 PRO B CA 1
ATOM 907 C C . PRO B 1 20 ? 9.32 -19.172 -13.594 1 97.62 20 PRO B C 1
ATOM 909 O O . PRO B 1 20 ? 9.117 -18.609 -12.508 1 97.62 20 PRO B O 1
ATOM 912 N N . GLU B 1 21 ? 10.266 -20.094 -13.602 1 95.19 21 GLU B N 1
ATOM 913 C CA . GLU B 1 21 ? 10.992 -20.719 -12.5 1 95.19 21 GLU B CA 1
ATOM 914 C C . GLU B 1 21 ? 11.836 -19.688 -11.75 1 95.19 21 GLU B C 1
ATOM 916 O O . GLU B 1 21 ? 11.953 -19.75 -10.523 1 95.19 21 GLU B O 1
ATOM 921 N N . ASP B 1 22 ? 12.383 -18.672 -12.336 1 94.56 22 ASP B N 1
ATOM 922 C CA . ASP B 1 22 ? 13.297 -17.75 -11.672 1 94.56 22 ASP B CA 1
ATOM 923 C C . ASP B 1 22 ? 12.602 -16.438 -11.328 1 94.56 22 ASP B C 1
ATOM 925 O O . ASP B 1 22 ? 13.266 -15.406 -11.148 1 94.56 22 ASP B O 1
ATOM 929 N N . SER B 1 23 ? 11.336 -16.609 -11.156 1 95.81 23 SER B N 1
ATOM 930 C CA . SER B 1 23 ? 10.555 -15.414 -10.867 1 95.81 23 SER B CA 1
ATOM 931 C C . SER B 1 23 ? 10.094 -15.398 -9.414 1 95.81 23 SER B C 1
ATOM 933 O O . SER B 1 23 ? 9.398 -16.328 -8.969 1 95.81 23 SER B O 1
ATOM 935 N N . TYR B 1 24 ? 10.477 -14.375 -8.727 1 97.19 24 TYR B N 1
ATOM 936 C CA . TYR B 1 24 ? 10.008 -14.188 -7.355 1 97.19 24 TYR B CA 1
ATOM 937 C C . TYR B 1 24 ? 8.492 -14.117 -7.297 1 97.19 24 TYR B C 1
ATOM 939 O O . TYR B 1 24 ? 7.863 -14.758 -6.449 1 97.19 24 TYR B O 1
ATOM 947 N N . THR B 1 25 ? 7.891 -13.344 -8.227 1 98 25 THR B N 1
ATOM 948 C CA . THR B 1 25 ? 6.438 -13.211 -8.273 1 98 25 THR B CA 1
ATOM 949 C C . THR B 1 25 ? 5.777 -14.578 -8.484 1 98 25 THR B C 1
ATOM 951 O O . THR B 1 25 ? 4.82 -14.922 -7.789 1 98 25 THR B O 1
ATOM 954 N N . ALA B 1 26 ? 6.289 -15.32 -9.422 1 98.06 26 ALA B N 1
ATOM 955 C CA . ALA B 1 26 ? 5.746 -16.641 -9.688 1 98.06 26 ALA B CA 1
ATOM 956 C C . ALA B 1 26 ? 5.824 -17.531 -8.438 1 98.06 26 ALA B C 1
ATOM 958 O O . ALA B 1 26 ? 4.902 -18.297 -8.156 1 98.06 26 ALA B O 1
ATOM 959 N N . SER B 1 27 ? 6.91 -17.375 -7.656 1 98.31 27 SER B N 1
ATOM 960 C CA . SER B 1 27 ? 7.094 -18.188 -6.461 1 98.31 27 SER B CA 1
ATOM 961 C C . SER B 1 27 ? 6.035 -17.875 -5.41 1 98.31 27 SER B C 1
ATOM 963 O O . SER B 1 27 ? 5.672 -18.734 -4.609 1 98.31 27 SER B O 1
ATOM 965 N N . LEU B 1 28 ? 5.52 -16.672 -5.41 1 98.25 28 LEU B N 1
ATOM 966 C CA . LEU B 1 28 ? 4.469 -16.297 -4.469 1 98.25 28 LEU B CA 1
ATOM 967 C C . LEU B 1 28 ? 3.164 -17.016 -4.805 1 98.25 28 LEU B C 1
ATOM 969 O O . LEU B 1 28 ? 2.418 -17.406 -3.904 1 98.25 28 LEU B O 1
ATOM 973 N N . PHE B 1 29 ? 2.965 -17.234 -6.059 1 98.31 29 PHE B N 1
ATOM 974 C CA . PHE B 1 29 ? 1.727 -17.859 -6.5 1 98.31 29 PHE B CA 1
ATOM 975 C C . PHE B 1 29 ? 1.784 -19.375 -6.301 1 98.31 29 PHE B C 1
ATOM 977 O O . PHE B 1 29 ? 0.747 -20.031 -6.219 1 98.31 29 PHE B O 1
ATOM 984 N N . THR B 1 30 ? 3.031 -19.812 -6.238 1 97.94 30 THR B N 1
ATOM 985 C CA . THR B 1 30 ? 3.176 -21.266 -6.125 1 97.94 30 THR B CA 1
ATOM 986 C C . THR B 1 30 ? 3.605 -21.656 -4.715 1 97.94 30 THR B C 1
ATOM 988 O O . THR B 1 30 ? 3.797 -22.844 -4.426 1 97.94 30 THR B O 1
ATOM 991 N N . HIS B 1 31 ? 3.764 -20.672 -3.879 1 97.75 31 HIS B N 1
ATOM 992 C CA . HIS B 1 31 ? 4.203 -20.938 -2.514 1 97.75 31 HIS B CA 1
ATOM 993 C C . HIS B 1 31 ? 3.252 -21.906 -1.807 1 97.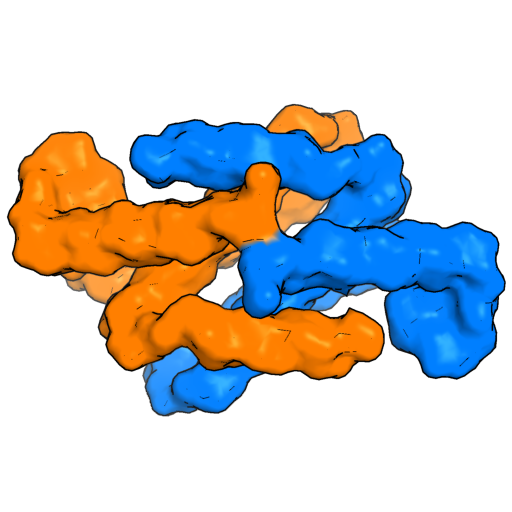75 31 HIS B C 1
ATOM 995 O O . HIS B 1 31 ? 2.033 -21.797 -1.959 1 97.75 31 HIS B O 1
ATOM 1001 N N . GLU B 1 32 ? 3.789 -22.75 -0.978 1 97.88 32 GLU B N 1
ATOM 1002 C CA . GLU B 1 32 ? 3.002 -23.766 -0.303 1 97.88 32 GLU B CA 1
ATOM 1003 C C . GLU B 1 32 ? 2.018 -23.156 0.685 1 97.88 32 GLU B C 1
ATOM 1005 O O . GLU B 1 32 ? 0.952 -23.719 0.944 1 97.88 32 GLU B O 1
ATOM 1010 N N . LYS B 1 33 ? 2.277 -21.969 1.221 1 98.06 33 LYS B N 1
ATOM 1011 C CA . LYS B 1 33 ? 1.416 -21.297 2.186 1 98.06 33 LYS B CA 1
ATOM 1012 C C . LYS B 1 33 ? 0.24 -20.609 1.491 1 98.06 33 LYS B C 1
ATOM 1014 O O . LYS B 1 33 ? -0.644 -20.062 2.15 1 98.06 33 LYS B O 1
ATOM 1019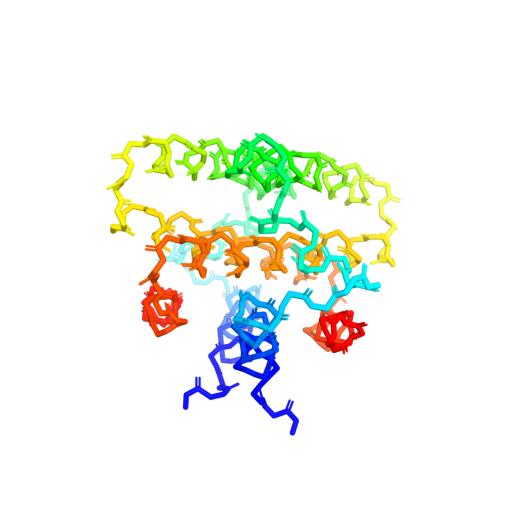 N N . GLY B 1 34 ? 0.292 -20.609 0.176 1 96.88 34 GLY B N 1
ATOM 1020 C CA . GLY B 1 34 ? -0.744 -19.891 -0.545 1 96.88 34 GLY B CA 1
ATOM 1021 C C . GLY B 1 34 ? -0.765 -18.406 -0.236 1 96.88 34 GLY B C 1
ATOM 1022 O O . GLY B 1 34 ? 0.284 -17.75 -0.194 1 96.88 34 GLY B O 1
ATOM 1023 N N . GLU B 1 35 ? -1.976 -17.875 -0.023 1 97.94 35 GLU B N 1
ATOM 1024 C CA . GLU B 1 35 ? -2.15 -16.453 0.208 1 97.94 35 GLU B CA 1
ATOM 1025 C C . GLU B 1 35 ? -1.477 -16.016 1.506 1 97.94 35 GLU B C 1
ATOM 1027 O O . GLU B 1 35 ? -1.114 -14.844 1.662 1 97.94 35 GLU B O 1
ATOM 1032 N N . ASN B 1 36 ? -1.279 -16.969 2.463 1 98.69 36 ASN B N 1
ATOM 1033 C CA . ASN B 1 36 ? -0.632 -16.625 3.727 1 98.69 36 ASN B CA 1
ATOM 1034 C C . ASN B 1 36 ? 0.781 -16.094 3.506 1 98.69 36 ASN B C 1
ATOM 1036 O O . ASN B 1 36 ? 1.261 -15.258 4.273 1 98.69 36 ASN B O 1
ATOM 1040 N N . ALA B 1 37 ? 1.435 -16.562 2.486 1 98.62 37 ALA B N 1
ATOM 1041 C CA . ALA B 1 37 ? 2.787 -16.094 2.195 1 98.62 37 ALA B CA 1
ATOM 1042 C C . ALA B 1 37 ? 2.799 -14.594 1.918 1 98.62 37 ALA B C 1
ATOM 1044 O O . ALA B 1 37 ? 3.641 -13.867 2.447 1 98.62 37 ALA B O 1
ATOM 1045 N N . VAL B 1 38 ? 1.865 -14.164 1.164 1 98.88 38 VAL B N 1
ATOM 1046 C CA . VAL B 1 38 ? 1.794 -12.758 0.785 1 98.88 38 VAL B CA 1
ATOM 1047 C C . VAL B 1 38 ? 1.292 -11.93 1.965 1 98.88 38 VAL B C 1
ATOM 1049 O O . VAL B 1 38 ? 1.79 -10.828 2.215 1 98.88 38 VAL B O 1
ATOM 1052 N N . LEU B 1 39 ? 0.346 -12.453 2.727 1 98.88 39 LEU B N 1
ATOM 1053 C CA . LEU B 1 39 ? -0.195 -11.75 3.879 1 98.88 39 LEU B CA 1
ATOM 1054 C C . LEU B 1 39 ? 0.864 -11.586 4.965 1 98.88 39 LEU B C 1
ATOM 1056 O O . LEU B 1 39 ? 0.942 -10.539 5.613 1 98.88 39 LEU B O 1
ATOM 1060 N N . GLU B 1 40 ? 1.638 -12.609 5.191 1 98.88 40 GLU B N 1
ATOM 1061 C CA . GLU B 1 40 ? 2.756 -12.516 6.129 1 98.88 40 GLU B CA 1
ATOM 1062 C C . GLU B 1 40 ? 3.752 -11.445 5.699 1 98.88 40 GLU B C 1
ATOM 1064 O O . GLU B 1 40 ? 4.234 -10.672 6.527 1 98.88 40 GLU B O 1
ATOM 1069 N N . LYS B 1 41 ? 4.051 -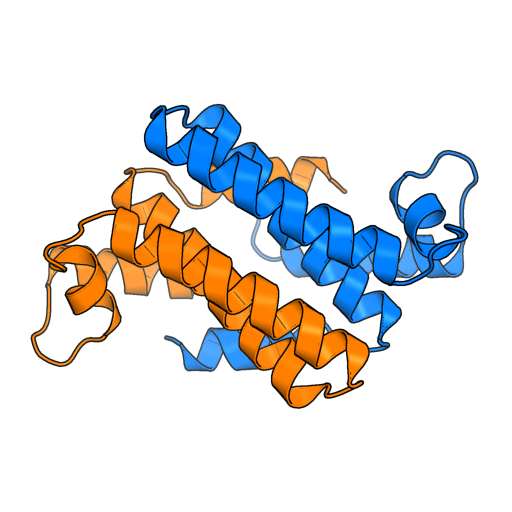11.391 4.438 1 98.81 41 LYS B N 1
ATOM 1070 C CA . LYS B 1 41 ? 4.98 -10.375 3.941 1 98.81 41 LYS B CA 1
ATOM 1071 C C . LYS B 1 41 ? 4.438 -8.969 4.168 1 98.81 41 LYS B C 1
ATOM 1073 O O . LYS B 1 41 ? 5.188 -8.055 4.52 1 98.81 41 LYS B O 1
ATOM 1078 N N . LEU B 1 42 ? 3.16 -8.805 3.949 1 98.88 42 LEU B N 1
ATOM 1079 C CA . LEU B 1 42 ? 2.555 -7.496 4.184 1 98.88 42 LEU B CA 1
ATOM 1080 C C . LEU B 1 42 ? 2.719 -7.074 5.641 1 98.88 42 LEU B C 1
ATOM 1082 O O . LEU B 1 42 ? 3 -5.91 5.926 1 98.88 42 LEU B O 1
ATOM 1086 N N . GLY B 1 43 ? 2.508 -7.984 6.535 1 98.81 43 GLY B N 1
ATOM 1087 C CA . GLY B 1 43 ? 2.758 -7.691 7.938 1 98.81 43 GLY B CA 1
ATOM 1088 C C . GLY B 1 43 ? 4.203 -7.328 8.219 1 98.81 43 GLY B C 1
ATOM 1089 O O . GLY B 1 43 ? 4.477 -6.359 8.93 1 98.81 43 GLY B O 1
ATOM 1090 N N . GLU B 1 44 ? 5.121 -8.109 7.684 1 98.88 44 GLU B N 1
ATOM 1091 C CA . GLU B 1 44 ? 6.551 -7.871 7.863 1 98.88 44 GLU B CA 1
ATOM 1092 C C . GLU B 1 44 ? 6.961 -6.508 7.32 1 98.88 44 GLU B C 1
ATOM 1094 O O . GLU B 1 44 ? 7.605 -5.723 8.016 1 98.88 44 GLU B O 1
ATOM 1099 N N . GLU B 1 45 ? 6.559 -6.254 6.094 1 98.81 45 GLU B N 1
ATOM 1100 C CA . GLU B 1 45 ? 6.965 -5.004 5.461 1 98.81 45 GLU B CA 1
ATOM 1101 C C . GLU B 1 45 ? 6.367 -3.801 6.188 1 98.81 45 GLU B C 1
ATOM 1103 O O . GLU B 1 45 ? 6.988 -2.738 6.254 1 98.81 45 GLU B O 1
ATOM 1108 N N . THR B 1 46 ? 5.148 -3.949 6.711 1 98.88 46 THR B N 1
ATOM 1109 C CA . THR B 1 46 ? 4.555 -2.867 7.488 1 98.88 46 THR B CA 1
ATOM 1110 C C . THR B 1 46 ? 5.395 -2.566 8.727 1 98.88 46 THR B C 1
ATOM 1112 O O . THR B 1 46 ? 5.664 -1.402 9.031 1 98.88 46 THR B O 1
ATOM 1115 N N . THR B 1 47 ? 5.812 -3.602 9.414 1 98.88 47 THR B N 1
ATOM 1116 C CA . THR B 1 47 ? 6.676 -3.426 10.578 1 98.88 47 THR B CA 1
ATOM 1117 C C . THR B 1 47 ? 7.984 -2.752 10.18 1 98.88 47 THR B C 1
ATOM 1119 O O . THR B 1 47 ? 8.438 -1.825 10.852 1 98.88 47 THR B O 1
ATOM 1122 N N . GLU B 1 48 ? 8.539 -3.227 9.086 1 98.94 48 GLU B N 1
ATOM 1123 C CA . GLU B 1 48 ? 9.805 -2.65 8.625 1 98.94 48 GLU B CA 1
ATOM 1124 C C . GLU B 1 48 ? 9.625 -1.19 8.219 1 98.94 48 GLU B C 1
ATOM 1126 O O . GLU B 1 48 ? 10.531 -0.375 8.406 1 98.94 48 GLU B O 1
ATOM 1131 N N . LEU B 1 49 ? 8.523 -0.858 7.641 1 98.94 49 LEU B N 1
ATOM 1132 C CA . LEU B 1 49 ? 8.227 0.526 7.293 1 98.94 49 LEU B CA 1
ATOM 1133 C C . LEU B 1 49 ? 8.18 1.403 8.539 1 98.94 49 LEU B C 1
ATOM 1135 O O . LEU B 1 49 ? 8.719 2.512 8.547 1 98.94 49 LEU B O 1
ATOM 1139 N N . VAL B 1 50 ? 7.492 0.918 9.578 1 98.88 50 VAL B N 1
ATOM 1140 C CA . VAL B 1 50 ? 7.387 1.658 10.836 1 98.88 50 VAL B CA 1
ATOM 1141 C C . VAL B 1 50 ? 8.781 1.951 11.383 1 98.88 50 VAL B C 1
ATOM 1143 O O . VAL B 1 50 ? 9.086 3.09 11.742 1 98.88 50 VAL B O 1
ATOM 1146 N N . LEU B 1 51 ? 9.609 0.936 11.383 1 98.88 51 LEU B N 1
ATOM 1147 C CA . LEU B 1 51 ? 10.969 1.094 11.883 1 98.88 51 LEU B CA 1
ATOM 1148 C C . LEU B 1 51 ? 11.758 2.082 11.031 1 98.88 51 LEU B C 1
ATOM 1150 O O . LEU B 1 51 ? 12.445 2.953 11.555 1 98.88 51 LEU B O 1
ATOM 1154 N N . ALA B 1 52 ? 11.664 1.946 9.734 1 98.88 52 ALA B N 1
ATOM 1155 C CA . ALA B 1 52 ? 12.367 2.84 8.812 1 98.88 52 ALA B CA 1
ATOM 1156 C C . ALA B 1 52 ? 11.938 4.289 9.023 1 98.88 52 ALA B C 1
ATOM 1158 O O . ALA B 1 52 ? 12.773 5.199 9 1 98.88 52 ALA B O 1
ATOM 1159 N N . ALA B 1 53 ? 10.625 4.504 9.164 1 98.81 53 ALA B N 1
ATOM 1160 C CA . ALA B 1 53 ? 10.086 5.844 9.383 1 98.81 53 ALA B CA 1
ATOM 1161 C C . ALA B 1 53 ? 10.633 6.449 10.672 1 98.81 53 ALA B C 1
ATOM 1163 O O . ALA B 1 53 ? 11.078 7.598 10.688 1 98.81 53 ALA B O 1
ATOM 1164 N N . LYS B 1 54 ? 10.633 5.664 11.727 1 98.75 54 LYS B N 1
ATOM 1165 C CA . LYS B 1 54 ? 11.094 6.137 13.031 1 98.75 54 LYS B CA 1
ATOM 1166 C C . LYS B 1 54 ? 12.594 6.406 13.023 1 98.75 54 LYS B C 1
ATOM 1168 O O . LYS B 1 54 ? 13.078 7.285 13.742 1 98.75 54 LYS B O 1
ATOM 1173 N N . ASP B 1 55 ? 13.289 5.707 12.172 1 98.5 55 ASP B N 1
ATOM 1174 C CA . ASP B 1 55 ? 14.734 5.879 12.055 1 98.5 55 ASP B CA 1
ATOM 1175 C C . ASP B 1 55 ? 15.078 6.973 11.047 1 98.5 55 ASP B C 1
ATOM 1177 O O . ASP B 1 55 ? 16.25 7.254 10.805 1 98.5 55 ASP B O 1
ATOM 1181 N N . ASP B 1 56 ? 14.117 7.523 10.453 1 98 56 ASP B N 1
ATOM 1182 C CA . ASP B 1 56 ? 14.273 8.555 9.438 1 98 56 ASP B CA 1
ATOM 1183 C C . ASP B 1 56 ? 15.172 8.07 8.297 1 98 56 ASP B C 1
ATOM 1185 O O . ASP B 1 56 ? 16.062 8.797 7.844 1 98 56 ASP B O 1
ATOM 1189 N N . ASP B 1 57 ? 15.031 6.852 7.961 1 98.38 57 ASP B N 1
ATOM 1190 C CA . ASP B 1 57 ? 15.727 6.25 6.832 1 98.38 57 ASP B CA 1
ATOM 1191 C C . ASP B 1 57 ? 14.883 6.328 5.562 1 98.38 57 ASP B C 1
ATOM 1193 O O . ASP B 1 57 ? 14.156 5.391 5.234 1 98.38 57 ASP B O 1
ATOM 1197 N N . HIS B 1 58 ? 15.047 7.344 4.789 1 98 58 HIS B N 1
ATOM 1198 C CA . HIS B 1 58 ? 14.18 7.668 3.662 1 98 58 HIS B CA 1
ATOM 1199 C C . HIS B 1 58 ? 14.258 6.598 2.578 1 98 58 HIS B C 1
ATOM 1201 O O . HIS B 1 58 ? 13.242 6.254 1.966 1 98 58 HIS B O 1
ATOM 1207 N N . ASP B 1 59 ? 15.508 6.129 2.404 1 98.12 59 ASP B N 1
ATOM 1208 C CA . ASP B 1 59 ? 15.664 5.086 1.395 1 98.12 59 ASP B CA 1
ATOM 1209 C C . ASP B 1 59 ? 14.875 3.836 1.767 1 98.12 59 ASP B C 1
ATOM 1211 O O . ASP B 1 59 ? 14.188 3.254 0.922 1 98.12 59 ASP B O 1
ATOM 1215 N N . GLU B 1 60 ? 15.016 3.467 3 1 98.69 60 GLU B N 1
ATOM 1216 C CA . GLU B 1 60 ? 14.312 2.273 3.461 1 98.69 60 GLU B CA 1
ATOM 1217 C C . GLU B 1 60 ? 12.805 2.498 3.494 1 98.69 60 GLU B C 1
ATOM 1219 O O . GLU B 1 60 ? 12.023 1.57 3.256 1 98.69 60 GLU B O 1
ATOM 1224 N N . VAL B 1 61 ? 12.328 3.699 3.803 1 98.88 61 VAL B N 1
ATOM 1225 C CA . VAL B 1 61 ? 10.906 4.012 3.764 1 98.88 61 VAL B CA 1
ATOM 1226 C C . VAL B 1 61 ? 10.367 3.777 2.355 1 98.88 61 VAL B C 1
ATOM 1228 O O . VAL B 1 61 ? 9.352 3.098 2.178 1 98.88 61 VAL B O 1
ATOM 1231 N N . ALA B 1 62 ? 11.047 4.301 1.362 1 98.62 62 ALA B N 1
ATOM 1232 C CA . ALA B 1 62 ? 10.609 4.113 -0.019 1 98.62 62 ALA B CA 1
ATOM 1233 C C . ALA B 1 62 ? 10.602 2.637 -0.398 1 98.62 62 ALA B C 1
ATOM 1235 O O . ALA B 1 62 ? 9.672 2.166 -1.066 1 98.62 62 ALA B O 1
ATOM 1236 N N . TYR B 1 63 ? 11.602 1.954 0.069 1 98.62 63 TYR B N 1
ATOM 1237 C CA . TYR B 1 63 ? 11.75 0.54 -0.255 1 98.62 63 TYR B CA 1
ATOM 1238 C C . TYR B 1 63 ? 10.617 -0.282 0.342 1 98.62 63 TYR B C 1
ATOM 1240 O O . TYR B 1 63 ? 9.961 -1.051 -0.365 1 98.62 63 TYR B O 1
ATOM 1248 N N . GLU B 1 64 ? 10.312 -0.078 1.597 1 98.88 64 GLU B N 1
ATOM 1249 C CA . GLU B 1 64 ? 9.266 -0.851 2.266 1 98.88 64 GLU B CA 1
ATOM 1250 C C . GLU B 1 64 ? 7.879 -0.452 1.771 1 98.88 64 GLU B C 1
ATOM 1252 O O . GLU B 1 64 ? 6.984 -1.295 1.669 1 98.88 64 GLU B O 1
ATOM 1257 N N . ALA B 1 65 ? 7.695 0.829 1.517 1 98.81 65 ALA B N 1
ATOM 1258 C CA . ALA B 1 65 ? 6.43 1.28 0.949 1 98.81 65 ALA B CA 1
ATOM 1259 C C . ALA B 1 65 ? 6.16 0.609 -0.395 1 98.81 65 ALA B C 1
ATOM 1261 O O . ALA B 1 65 ? 5.051 0.132 -0.646 1 98.81 65 ALA B O 1
ATOM 1262 N N . ALA B 1 66 ? 7.188 0.529 -1.194 1 98.31 66 ALA B N 1
ATOM 1263 C CA . ALA B 1 66 ? 7.047 -0.121 -2.494 1 98.31 66 ALA B CA 1
ATOM 1264 C C . ALA B 1 66 ? 6.746 -1.608 -2.336 1 98.31 66 ALA B C 1
ATOM 1266 O O . ALA B 1 66 ? 5.926 -2.164 -3.068 1 98.31 66 ALA B O 1
ATOM 1267 N N . ASP B 1 67 ? 7.434 -2.256 -1.404 1 98.69 67 ASP B N 1
ATOM 1268 C CA . ASP B 1 67 ? 7.199 -3.678 -1.167 1 98.69 67 ASP B CA 1
ATOM 1269 C C . ASP B 1 67 ? 5.77 -3.93 -0.702 1 98.69 67 ASP B C 1
ATOM 1271 O O . ASP B 1 67 ? 5.152 -4.93 -1.079 1 98.69 67 ASP B O 1
ATOM 1275 N N . ILE B 1 68 ? 5.246 -3.01 0.112 1 98.88 68 ILE B N 1
ATOM 1276 C CA . ILE B 1 68 ? 3.863 -3.131 0.562 1 98.88 68 ILE B CA 1
ATOM 1277 C C . ILE B 1 68 ? 2.92 -3.025 -0.634 1 98.88 68 ILE B C 1
ATOM 1279 O O . ILE B 1 68 ? 2.049 -3.877 -0.823 1 98.88 68 ILE B O 1
ATOM 1283 N N . VAL B 1 69 ? 3.104 -2.031 -1.479 1 98.44 69 VAL B N 1
ATOM 1284 C CA . VAL B 1 69 ? 2.24 -1.846 -2.641 1 98.44 69 VAL B CA 1
ATOM 1285 C C . VAL B 1 69 ? 2.354 -3.053 -3.568 1 98.44 69 VAL B C 1
ATOM 1287 O O . VAL B 1 69 ? 1.346 -3.557 -4.07 1 98.44 69 VAL B O 1
ATOM 1290 N N . TYR B 1 70 ? 3.533 -3.574 -3.748 1 98.56 70 TYR B N 1
ATOM 1291 C CA . TYR B 1 70 ? 3.766 -4.734 -4.598 1 98.56 70 TYR B CA 1
ATOM 1292 C C . TYR B 1 70 ? 2.98 -5.941 -4.102 1 98.56 70 TYR B C 1
ATOM 1294 O O . TYR B 1 70 ? 2.262 -6.586 -4.871 1 98.56 70 TYR B O 1
ATOM 1302 N N . HIS B 1 71 ? 3.088 -6.219 -2.871 1 98.88 71 HIS B N 1
ATOM 1303 C CA . HIS B 1 71 ? 2.434 -7.406 -2.328 1 98.88 71 HIS B CA 1
ATOM 1304 C C . HIS B 1 71 ? 0.921 -7.223 -2.275 1 98.88 71 HIS B C 1
ATOM 1306 O O . HIS B 1 71 ? 0.17 -8.195 -2.391 1 98.88 71 HIS B O 1
ATOM 1312 N N . LEU B 1 72 ? 0.468 -5.973 -2.115 1 98.81 72 LEU B N 1
ATOM 1313 C CA . LEU B 1 72 ? -0.959 -5.699 -2.242 1 98.81 72 LEU B CA 1
ATOM 1314 C C . LEU B 1 72 ? -1.467 -6.094 -3.627 1 98.81 72 LEU B C 1
ATOM 1316 O O . LEU B 1 72 ? -2.527 -6.707 -3.752 1 98.81 72 LEU B O 1
ATOM 1320 N N . LEU B 1 73 ? -0.73 -5.719 -4.637 1 98.38 73 LEU B N 1
ATOM 1321 C CA . LEU B 1 73 ? -1.126 -6.023 -6.008 1 98.38 73 LEU B CA 1
ATOM 1322 C C . LEU B 1 73 ? -1.127 -7.531 -6.246 1 98.38 73 LEU B C 1
ATOM 1324 O O . LEU B 1 73 ? -2.016 -8.055 -6.922 1 98.38 73 LEU B O 1
ATOM 1328 N N . VAL B 1 74 ? -0.139 -8.219 -5.715 1 98.81 74 VAL B N 1
ATOM 1329 C CA . VAL B 1 74 ? -0.092 -9.672 -5.828 1 98.81 74 VAL B CA 1
ATOM 1330 C C . VAL B 1 74 ? -1.327 -10.289 -5.172 1 98.81 74 VAL B C 1
ATOM 1332 O O . VAL B 1 74 ? -1.948 -11.195 -5.727 1 98.81 74 VAL B O 1
ATOM 1335 N N . LEU B 1 75 ? -1.68 -9.75 -4.012 1 98.88 75 LEU B N 1
ATOM 1336 C CA . LEU B 1 75 ? -2.855 -10.242 -3.303 1 98.88 75 LEU B CA 1
ATOM 1337 C C . LEU B 1 75 ? -4.113 -10.062 -4.145 1 98.88 75 LEU B C 1
ATOM 1339 O O . LEU B 1 75 ? -4.945 -10.969 -4.234 1 98.88 75 LEU B O 1
ATOM 1343 N N . LEU B 1 76 ? -4.273 -8.852 -4.734 1 98.69 76 LEU B N 1
ATOM 1344 C CA . LEU B 1 76 ? -5.418 -8.602 -5.605 1 98.69 76 LEU B CA 1
ATOM 1345 C C . LEU B 1 76 ? -5.48 -9.633 -6.73 1 98.69 76 LEU B C 1
ATOM 1347 O O . LEU B 1 76 ? -6.543 -10.188 -7.012 1 98.69 76 LEU B O 1
ATOM 1351 N N . SER B 1 77 ? -4.352 -9.867 -7.324 1 98.81 77 SER B N 1
ATOM 1352 C CA . SER B 1 77 ? -4.273 -10.844 -8.406 1 98.81 77 SER B CA 1
ATOM 1353 C C . SER B 1 77 ? -4.66 -12.234 -7.922 1 98.81 77 SER B C 1
ATOM 1355 O O . SER B 1 77 ? -5.438 -12.938 -8.578 1 98.81 77 SER B O 1
ATOM 1357 N N . MET B 1 78 ? -4.172 -12.648 -6.73 1 98.5 78 MET B N 1
ATOM 1358 C CA . MET B 1 78 ? -4.473 -13.953 -6.148 1 98.5 78 MET B CA 1
ATOM 1359 C C . MET B 1 78 ? -5.977 -14.125 -5.949 1 98.5 78 MET B C 1
ATOM 1361 O O . MET B 1 78 ? -6.508 -15.219 -6.125 1 98.5 78 MET B O 1
ATOM 1365 N N . LYS B 1 79 ? -6.609 -13 -5.691 1 98.25 79 LYS B N 1
ATOM 1366 C CA . LYS B 1 79 ? -8.031 -13.031 -5.348 1 98.25 79 LYS B CA 1
ATOM 1367 C C . LYS B 1 79 ? -8.898 -12.82 -6.582 1 98.25 79 LYS B C 1
ATOM 1369 O O . LYS B 1 79 ? -10.125 -12.75 -6.477 1 98.25 79 LYS B O 1
ATOM 1374 N N . GLY B 1 80 ? -8.258 -12.656 -7.695 1 98.25 80 GLY B N 1
ATOM 1375 C CA . GLY B 1 80 ? -9 -12.445 -8.93 1 98.25 80 GLY B CA 1
ATOM 1376 C C . GLY B 1 80 ? -9.625 -11.07 -9.031 1 98.25 80 GLY B C 1
ATOM 1377 O O . GLY B 1 80 ? -10.633 -10.891 -9.703 1 98.25 80 GLY B O 1
ATOM 1378 N N . MET B 1 81 ? -9.102 -10.203 -8.328 1 98.38 81 MET B N 1
ATOM 1379 C CA . MET B 1 81 ? -9.578 -8.828 -8.359 1 98.38 81 MET B CA 1
ATOM 1380 C C . MET B 1 81 ? -8.812 -8 -9.391 1 98.38 81 MET B C 1
ATOM 1382 O O . MET B 1 81 ? -7.664 -8.305 -9.703 1 98.38 81 MET B O 1
ATOM 1386 N N . SER B 1 82 ? -9.453 -6.961 -9.859 1 97.56 82 SER B N 1
ATOM 1387 C CA . SER B 1 82 ? -8.82 -6.082 -10.836 1 97.56 82 SER B CA 1
ATOM 1388 C C . SER B 1 82 ? -8.148 -4.895 -10.156 1 97.56 82 SER B C 1
ATOM 1390 O O . SER B 1 82 ? -8.5 -4.535 -9.031 1 97.56 82 SER B O 1
ATOM 1392 N N . LEU B 1 83 ? -7.195 -4.359 -10.836 1 96.81 83 LEU B N 1
ATOM 1393 C CA . LEU B 1 83 ? -6.551 -3.141 -10.367 1 96.81 83 LEU B CA 1
ATOM 1394 C C . LEU B 1 83 ? -7.559 -2.002 -10.25 1 96.81 83 LEU B C 1
ATOM 1396 O O . LEU B 1 83 ? -7.449 -1.156 -9.359 1 96.81 83 LEU B O 1
ATOM 1400 N N . GLU B 1 84 ? -8.539 -1.987 -11.07 1 95.75 84 GLU B N 1
ATOM 1401 C CA . GLU B 1 84 ? -9.555 -0.935 -11.109 1 95.75 84 GLU B CA 1
ATOM 1402 C C . GLU B 1 84 ? -10.32 -0.854 -9.789 1 95.75 84 GLU B C 1
ATOM 1404 O O . GLU B 1 84 ? -10.742 0.227 -9.375 1 95.75 84 GLU B O 1
ATOM 1409 N N . GLU B 1 85 ? -10.484 -1.975 -9.164 1 96.75 85 GLU B N 1
ATOM 1410 C CA . GLU B 1 85 ? -11.172 -1.985 -7.875 1 96.75 85 GLU B CA 1
ATOM 1411 C C . GLU B 1 85 ? -10.406 -1.174 -6.832 1 96.75 85 GLU B C 1
ATOM 1413 O O . GLU B 1 85 ? -11.008 -0.423 -6.062 1 96.75 85 GLU B O 1
ATOM 1418 N N . LEU B 1 86 ? -9.102 -1.337 -6.844 1 96.75 86 LEU B N 1
ATOM 1419 C CA . LEU B 1 86 ? -8.25 -0.553 -5.953 1 96.75 86 LEU B CA 1
ATOM 1420 C C . LEU B 1 86 ? -8.258 0.92 -6.348 1 96.75 86 LEU B C 1
ATOM 1422 O O . LEU B 1 86 ? -8.391 1.797 -5.492 1 96.75 86 LEU B O 1
ATOM 1426 N N . GLU B 1 87 ? -8.18 1.151 -7.625 1 95 87 GLU B N 1
ATOM 1427 C CA . GLU B 1 87 ? -8.109 2.523 -8.125 1 95 87 GLU B CA 1
ATOM 1428 C C . GLU B 1 87 ? -9.398 3.281 -7.812 1 95 87 GLU B C 1
ATOM 1430 O O . GLU B 1 87 ? -9.367 4.477 -7.512 1 95 87 GLU B O 1
ATOM 1435 N N . ALA B 1 88 ? -10.492 2.625 -7.906 1 95.75 88 ALA B N 1
ATOM 1436 C CA . ALA B 1 88 ? -11.773 3.248 -7.602 1 95.75 88 ALA B CA 1
ATOM 1437 C C . ALA B 1 88 ? -11.836 3.697 -6.145 1 95.75 88 ALA B C 1
ATOM 1439 O O . ALA B 1 88 ? -12.312 4.797 -5.848 1 95.75 88 ALA B O 1
ATOM 1440 N N . GLU B 1 89 ? -11.305 2.848 -5.297 1 96.62 89 GLU B N 1
ATOM 1441 C CA . GLU B 1 89 ? -11.281 3.205 -3.883 1 96.62 89 GLU B CA 1
ATOM 1442 C C . GLU B 1 89 ? -10.328 4.371 -3.625 1 96.62 89 GLU B C 1
ATOM 1444 O O . GLU B 1 89 ? -10.609 5.234 -2.793 1 96.62 89 GLU B O 1
ATOM 1449 N N . LEU B 1 90 ? -9.211 4.406 -4.34 1 96.31 90 LEU B N 1
ATOM 1450 C CA . LEU B 1 90 ? -8.25 5.488 -4.188 1 96.31 90 LEU B CA 1
ATOM 1451 C C . LEU B 1 90 ? -8.828 6.809 -4.688 1 96.31 90 LEU B C 1
ATOM 1453 O O . LEU B 1 90 ? -8.586 7.863 -4.098 1 96.31 90 LEU B O 1
ATOM 1457 N N . GLN B 1 91 ? -9.555 6.707 -5.75 1 93.31 91 GLN B N 1
ATOM 1458 C CA . GLN B 1 91 ? -10.18 7.902 -6.309 1 93.31 91 GLN B CA 1
ATOM 1459 C C . GLN B 1 91 ? -11.195 8.492 -5.344 1 93.31 91 GLN B C 1
ATOM 1461 O O . GLN B 1 91 ? -11.375 9.719 -5.289 1 93.31 91 GLN B O 1
ATOM 1466 N N . ALA B 1 92 ? -11.766 7.664 -4.523 1 92.44 92 ALA B N 1
ATOM 1467 C CA . ALA B 1 92 ? -12.781 8.102 -3.57 1 92.44 92 ALA B CA 1
ATOM 1468 C C . ALA B 1 92 ? -12.148 8.836 -2.393 1 92.44 92 ALA B C 1
ATOM 1470 O O . ALA B 1 92 ? -12.844 9.523 -1.635 1 92.44 92 ALA B O 1
ATOM 1471 N N . ARG B 1 93 ? -10.805 8.797 -2.377 1 87.88 93 ARG B N 1
ATOM 1472 C CA . ARG B 1 93 ? -10.109 9.43 -1.262 1 87.88 93 ARG B CA 1
ATOM 1473 C C . ARG B 1 93 ? -9.555 10.789 -1.66 1 87.88 93 ARG B C 1
ATOM 1475 O O . ARG B 1 93 ? -8.852 11.43 -0.882 1 87.88 93 ARG B O 1
ATOM 1482 N N . ARG B 1 94 ? -9.867 11.203 -2.814 1 83 94 ARG B N 1
ATOM 1483 C CA . ARG B 1 94 ? -9.445 12.523 -3.266 1 83 94 ARG B CA 1
ATOM 1484 C C . ARG B 1 94 ? -10.336 13.617 -2.686 1 83 94 ARG B C 1
ATOM 1486 O O . ARG B 1 94 ? -11.5 13.359 -2.361 1 83 94 ARG B O 1
#

Radius of gyration: 15.87 Å; Cα contacts (8 Å, |Δi|>4): 203; chains: 2; bounding box: 31×48×35 Å

InterPro domains:
  IPR008179 Phosphoribosyl-ATP pyrophosphohydrolase [MF_01020] (2-90)
  IPR008179 Phosphoribosyl-ATP pyrophosphohydrolase [TIGR03188] (5-90)
  IPR008179 Phosphoribosyl-ATP pyrophosphohydrolase [cd11534] (5-90)
  IPR021130 Phosphoribosyl-ATP pyrophosphohydrolase-like [PF01503] (6-93)

Solvent-accessible surface area (backbone atoms only — not comparable to full-atom values): 10112 Å² total; per-residue (Å²): 131,56,48,55,67,59,54,40,47,51,50,52,52,47,28,65,72,66,47,52,89,90,33,69,70,18,46,54,73,64,35,92,62,36,69,52,54,49,49,50,46,46,54,50,31,50,53,51,25,48,52,21,55,77,65,67,33,64,69,52,28,29,48,26,51,26,51,38,55,50,44,50,51,50,49,35,53,76,70,71,46,60,69,61,55,34,49,54,44,45,60,68,70,98,129,50,51,53,65,60,52,41,48,51,50,52,53,47,27,66,73,65,48,50,88,92,32,70,71,20,46,52,74,64,33,92,63,37,70,53,53,49,49,50,46,43,52,50,31,51,52,51,23,48,52,21,55,77,64,66,34,64,68,51,29,28,48,26,50,26,50,38,53,51,42,50,51,50,49,36,52,77,70,70,46,59,70,62,55,34,49,54,44,46,59,69,70,96

Foldseek 3Di:
DPDVVVVLLVVLLVCCVPLDPPDPSSCQCVPPVHLVVLVVLLVVLVVQLVVCVVVVPVVSNVVSVVSNSNSVSSSCVSVVHDPVVVVVVVVVVD/DVCPLVVLLVVLLVCCVPLDPPDPSSCQCVPPVHLVVLVVLLVVLVVQLVVCVVVVPVVSNVVSVVSNSNSVSSSCVSVVHDPVVVVVVVVVVD

Nearest PDB structures (foldseek):
  1yvw-assembly1_A  TM=9.782E-01  e=1.862E-05  Bacillus cereus
  6j22-assembly1_A  TM=9.074E-01  e=1.001E-04  Shigella flexneri
  6j2l-assembly1_B  TM=8.940E-01  e=1.654E-03  Shigella flexneri
  7bgm-assembly1_A  TM=8.375E-01  e=1.749E-03  Medicago truncatula
  1vmg-assembly1_A  TM=8.109E-01  e=3.232E-02  Saccharolobus solfataricus P2

Secondary structure (DSSP, 8-state):
---HHHHHHHHHHHHHHH--TT-HHHHHHH-TTTHHHHHHHHHHHHHHHHHHHHTT-HHHHHHHHHHHHHHHHHHHHHTT--HHHHHHHHHTT-/-TTHHHHHHHHHHHHHHH--TT-HHHHHHH-TTTHHHHHHHHHHHHHHHHHHHHTT-HHHHHHHHHHHHHHHHHHHHHTT--HHHHHHHHHTT-

Sequence (188 aa):
MDETLEELFAVIEDRKETLPEDSYTASLFTHEKGENAVLEKLGEETTELVLAAKDDDHDEVAYEAADIVYHLLVLLSMKGMSLEELEAELQARRMDETLEELFAVIEDRKETLPEDSYTASLFTHEKGENAVLEKLGEETTELVLAAKDDDHDEVAYEAADIVYHLLVLLSMKGMSLEELEAELQARR

Organism: NCBI:txid2691917